Protein 3WUR (pdb70)

B-factor: mean 21.2, std 10.29, range [7.99, 70.6]

Secondary structure (DSSP, 8-state):
-----TTGGGS-HHHHHHHHHHHHHHHHHHHT-TT-TTS-HHHHHHHHHHHHHHHHHHHHHHHHHHTT-HHHHSSHHHHHHHHHTT--HHHHHHHHHHHHHHHHHHHHHHHHHTT--HHHHHHH-GGGHHHHHHHHHHHHHHHHHHHHHHHTTHHHHHSS--/--SS---TTGGGS-HHHHHHHHHHHHHHHHHHHT-TT-TTS-HHHHHHHHHHHHHHHHHHHHHHHHHHHT-HHHHSSHHHHHHHHHTT--HHHHHHHHHHHHHHHHHHHHHHHHHTT--HHHHHHH-GGGHHHHHHHHHHHHHHHHHHHHHHHTTHHHHSSSS--

Structure (mmCIF, N/CA/C/O backbone):
data_3WUR
#
_entry.id   3WUR
#
_cell.length_a   67.100
_cell.length_b   67.100
_cell.length_c   176.910
_cell.angle_alpha   90.00
_cell.angle_beta   90.00
_cell.angle_gamma   90.00
#
_symmetry.space_group_name_H-M   'P 41 21 2'
#
loop_
_entity.id
_entity.type
_entity.pdbx_description
1 polymer 'Uncharacterized protein'
2 non-polymer 1,4,7,10,13,16-HEXAOXACYCLOOCTADECANE
3 non-polymer 1,2-ETHANEDIOL
4 non-polymer 'SULFATE ION'
5 non-polymer 'L(+)-TARTARIC ACID'
6 water water
#
loop_
_atom_site.group_PDB
_atom_site.id
_atom_site.type_symbol
_atom_site.label_atom_id
_atom_site.label_alt_id
_atom_site.label_comp_id
_atom_site.label_asym_id
_atom_site.label_entity_id
_atom_site.label_seq_id
_atom_site.pdbx_PDB_ins_code
_atom_site.Cartn_x
_atom_site.Cartn_y
_atom_site.Cartn_z
_atom_site.occupancy
_atom_site.B_iso_or_equiv
_atom_site.auth_seq_id
_atom_site.auth_comp_id
_atom_site.auth_asym_id
_atom_site.auth_atom_id
_atom_site.pdbx_PDB_model_num
ATOM 1 N N . ALA A 1 9 ? 8.353 -17.358 -39.538 1.00 22.06 3 ALA A N 1
ATOM 2 C CA . ALA A 1 9 ? 7.833 -17.518 -38.131 1.00 21.98 3 ALA A CA 1
ATOM 3 C C . ALA A 1 9 ? 6.356 -17.182 -37.963 1.00 22.57 3 ALA A C 1
ATOM 4 O O . ALA A 1 9 ? 5.632 -17.987 -37.368 1.00 22.01 3 ALA A O 1
ATOM 6 N N . LEU A 1 10 ? 5.915 -16.085 -38.613 1.00 21.73 4 LEU A N 1
ATOM 7 C CA . LEU A 1 10 ? 4.605 -15.528 -38.423 1.00 23.63 4 LEU A CA 1
ATOM 8 C C . LEU A 1 10 ? 3.741 -15.694 -39.652 1.00 24.71 4 LEU A C 1
ATOM 9 O O . LEU A 1 10 ? 4.246 -15.588 -40.785 1.00 30.60 4 LEU A O 1
ATOM 14 N N . THR A 1 11 ? 2.518 -16.104 -39.408 1.00 26.56 5 THR A N 1
ATOM 15 C CA . THR A 1 11 ? 1.540 -16.314 -40.451 1.00 27.07 5 THR A CA 1
ATOM 16 C C . THR A 1 11 ? 0.582 -15.159 -40.386 1.00 22.86 5 THR A C 1
ATOM 17 O O . THR A 1 11 ? -0.088 -15.020 -39.372 1.00 26.65 5 THR A O 1
ATOM 21 N N . LEU A 1 12 ? 0.618 -14.240 -41.366 1.00 24.54 6 LEU A N 1
ATOM 22 C CA . LEU A 1 12 ? -0.261 -13.050 -41.359 1.00 25.27 6 LEU A CA 1
ATOM 23 C C . LEU A 1 12 ? -1.063 -13.026 -42.655 1.00 27.18 6 LEU A C 1
ATOM 24 O O . LEU A 1 12 ? -0.586 -13.420 -43.699 1.00 27.17 6 LEU A O 1
ATOM 29 N N . PRO A 1 13 ? -2.279 -12.531 -42.593 1.00 23.31 7 PRO A N 1
ATOM 30 C CA . PRO A 1 13 ? -3.023 -12.410 -43.853 1.00 25.38 7 PRO A CA 1
ATOM 31 C C . PRO A 1 13 ? -2.312 -11.432 -44.774 1.00 25.67 7 PRO A C 1
ATOM 32 O O . PRO A 1 13 ? -1.740 -10.424 -44.348 1.00 24.36 7 PRO A O 1
ATOM 36 N N . GLU A 1 14 ? -2.478 -11.700 -46.072 1.00 25.52 8 GLU A N 1
ATOM 37 C CA . GLU A 1 14 ? -1.963 -10.810 -47.097 1.00 25.14 8 GLU A CA 1
ATOM 38 C C . GLU A 1 14 ? -2.348 -9.367 -46.893 1.00 23.37 8 GLU A C 1
ATOM 39 O O . GLU A 1 14 ? -1.510 -8.494 -47.096 1.00 24.74 8 GLU A O 1
ATOM 45 N N . ASP A 1 15 ? -3.621 -9.083 -46.524 1.00 23.93 9 ASP A N 1
ATOM 46 C CA . ASP A 1 15 ? -4.131 -7.748 -46.368 1.00 24.28 9 ASP A CA 1
ATOM 47 C C . ASP A 1 15 ? -4.126 -7.240 -44.940 1.00 21.45 9 ASP A C 1
ATOM 48 O O . ASP A 1 15 ? -4.809 -6.238 -44.633 1.00 25.48 9 ASP A O 1
ATOM 53 N N . ILE A 1 16 ? -3.201 -7.802 -44.122 1.00 21.61 10 ILE A N 1
ATOM 54 C CA . ILE A 1 16 ? -3.094 -7.344 -42.747 1.00 25.36 10 ILE A CA 1
ATOM 55 C C . ILE A 1 16 ? -3.021 -5.833 -42.504 1.00 25.32 10 ILE A C 1
ATOM 56 O O . ILE A 1 16 ? -3.599 -5.244 -41.561 1.00 24.52 10 ILE A O 1
ATOM 61 N N . ARG A 1 17 ? -2.280 -5.146 -43.358 1.00 25.06 11 ARG A N 1
ATOM 62 C CA . ARG A 1 17 ? -2.097 -3.759 -43.091 1.00 21.63 11 ARG A CA 1
ATOM 63 C C . ARG A 1 17 ? -3.311 -2.884 -43.445 1.00 21.36 11 ARG A C 1
ATOM 64 O O . ARG A 1 17 ? -3.295 -1.723 -43.118 1.00 23.70 11 ARG A O 1
ATOM 72 N N . GLN A 1 18 ? -4.358 -3.470 -44.011 1.00 24.22 12 GLN A N 1
ATOM 73 C CA . GLN A 1 18 ? -5.642 -2.788 -44.181 1.00 25.96 12 GLN A CA 1
ATOM 74 C C . GLN A 1 18 ? -6.578 -3.005 -43.044 1.00 28.22 12 GLN A C 1
ATOM 75 O O . GLN A 1 18 ? -7.669 -2.440 -43.042 1.00 27.93 12 GLN A O 1
ATOM 81 N N . GLN A 1 19 ? -6.170 -3.739 -42.002 1.00 27.30 13 GLN A N 1
ATOM 82 C CA . GLN A 1 19 ? -7.083 -3.870 -40.851 1.00 25.73 13 GLN A CA 1
ATOM 83 C C . GLN A 1 19 ? -7.199 -2.618 -40.016 1.00 23.28 13 GLN A C 1
ATOM 84 O O . GLN A 1 19 ? -6.273 -1.799 -39.860 1.00 24.85 13 GLN A O 1
ATOM 90 N N . GLU A 1 20 ? -8.427 -2.481 -39.435 1.00 25.08 14 GLU A N 1
ATOM 91 C CA . GLU A 1 20 ? -8.785 -1.492 -38.424 1.00 28.51 14 GLU A CA 1
ATOM 92 C C . GLU A 1 20 ? -8.041 -1.773 -37.112 1.00 23.30 14 GLU A C 1
ATOM 93 O O . GLU A 1 20 ? -7.445 -2.823 -36.988 1.00 21.27 14 GLU A O 1
ATOM 99 N N . PRO A 1 21 ? -7.926 -0.786 -36.241 1.00 21.01 15 PRO A N 1
ATOM 100 C CA . PRO A 1 21 ? -6.900 -0.825 -35.252 1.00 19.37 15 PRO A CA 1
ATOM 101 C C . PRO A 1 21 ? -7.039 -2.040 -34.314 1.00 21.86 15 PRO A C 1
ATOM 102 O O . PRO A 1 21 ? -5.969 -2.684 -33.977 1.00 20.17 15 PRO A O 1
ATOM 106 N N . SER A 1 22 ? -8.244 -2.420 -33.846 1.00 18.60 16 SER A N 1
ATOM 107 C CA . SER A 1 22 ? -8.268 -3.556 -32.913 1.00 17.22 16 SER A CA 1
ATOM 108 C C . SER A 1 22 ? -7.952 -4.801 -33.645 1.00 16.77 16 SER A C 1
ATOM 109 O O . SER A 1 22 ? -7.155 -5.627 -33.202 1.00 16.53 16 SER A O 1
ATOM 112 N N . ALA A 1 23 ? -8.516 -5.101 -34.855 1.00 15.06 17 ALA A N 1
ATOM 113 C CA . ALA A 1 23 ? -8.261 -6.287 -35.594 1.00 14.91 17 ALA A CA 1
ATOM 114 C C . ALA A 1 23 ? -6.755 -6.377 -35.853 1.00 16.97 17 ALA A C 1
ATOM 115 O O . ALA A 1 23 ? -6.208 -7.499 -35.798 1.00 16.31 17 ALA A O 1
ATOM 117 N N . LEU A 1 24 ? -6.146 -5.287 -36.234 1.00 16.20 18 LEU A N 1
ATOM 118 C CA . LEU A 1 24 ? -4.644 -5.344 -36.510 1.00 16.85 18 LEU A CA 1
ATOM 119 C C . LEU A 1 24 ? -3.940 -5.844 -35.304 1.00 15.33 18 LEU A C 1
ATOM 120 O O . LEU A 1 24 ? -3.017 -6.714 -35.430 1.00 15.08 18 LEU A O 1
ATOM 125 N N . LEU A 1 25 ? -4.148 -5.248 -34.173 1.00 14.60 19 LEU A N 1
ATOM 126 C CA . LEU A 1 25 ? -3.433 -5.609 -32.949 1.00 15.43 19 LEU A CA 1
ATOM 127 C C . LEU A 1 25 ? -3.698 -7.095 -32.676 1.00 13.98 19 LEU A C 1
ATOM 128 O O . LEU A 1 25 ? -2.751 -7.865 -32.392 1.00 13.27 19 LEU A O 1
ATOM 133 N N . TYR A 1 26 ? -4.911 -7.558 -32.662 1.00 12.70 20 TYR A N 1
ATOM 134 C CA . TYR A 1 26 ? -5.241 -8.933 -32.384 1.00 12.27 20 TYR A CA 1
ATOM 135 C C . TYR A 1 26 ? -4.647 -9.872 -33.363 1.00 13.17 20 TYR A C 1
ATOM 136 O O . TYR A 1 26 ? -4.246 -11.004 -33.004 1.00 12.68 20 TYR A O 1
ATOM 145 N N . THR A 1 27 ? -4.602 -9.515 -34.658 1.00 14.00 21 THR A N 1
ATOM 146 C CA . THR A 1 27 ? -4.052 -10.444 -35.623 1.00 13.94 21 THR A CA 1
ATOM 147 C C . THR A 1 27 ? -2.532 -10.535 -35.413 1.00 12.61 21 THR A C 1
ATOM 148 O O . THR A 1 27 ? -2.004 -11.680 -35.530 1.00 12.85 21 THR A O 1
ATOM 152 N N . LEU A 1 28 ? -1.839 -9.452 -35.187 1.00 12.03 22 LEU A N 1
ATOM 153 C CA . LEU A 1 28 ? -0.403 -9.508 -34.917 1.00 11.84 22 LEU A CA 1
ATOM 154 C C . LEU A 1 28 ? -0.131 -10.361 -33.713 1.00 12.58 22 LEU A C 1
ATOM 155 O O . LEU A 1 28 ? 0.719 -11.301 -33.750 1.00 12.69 22 LEU A O 1
ATOM 160 N N . VAL A 1 29 ? -0.772 -10.119 -32.601 1.00 12.44 23 VAL A N 1
ATOM 161 C CA . VAL A 1 29 ? -0.521 -10.862 -31.374 1.00 12.29 23 VAL A CA 1
ATOM 162 C C . VAL A 1 29 ? -0.880 -12.300 -31.556 1.00 12.95 23 VAL A C 1
ATOM 163 O O . VAL A 1 29 ? -0.135 -13.198 -31.058 1.00 12.18 23 VAL A O 1
ATOM 167 N N . SER A 1 30 ? -1.969 -12.664 -32.175 1.00 13.34 24 SER A N 1
ATOM 168 C CA . SER A 1 30 ? -2.280 -14.048 -32.480 1.00 14.49 24 SER A CA 1
ATOM 169 C C . SER A 1 30 ? -1.158 -14.703 -33.278 1.00 12.94 24 SER A C 1
ATOM 170 O O . SER A 1 30 ? -0.872 -15.885 -33.014 1.00 13.71 24 SER A O 1
ATOM 173 N N . ALA A 1 31 ? -0.576 -14.064 -34.235 1.00 11.90 25 ALA A N 1
ATOM 174 C CA . ALA A 1 31 ? 0.523 -14.636 -35.008 1.00 12.73 25 ALA A CA 1
ATOM 175 C C . ALA A 1 31 ? 1.742 -14.869 -34.089 1.00 12.75 25 ALA A C 1
ATOM 176 O O . ALA A 1 31 ? 2.375 -15.926 -34.177 1.00 13.05 25 ALA A O 1
ATOM 178 N N . TYR A 1 32 ? 2.030 -13.929 -33.187 1.00 11.43 26 TYR A N 1
ATOM 179 C CA . TYR A 1 32 ? 3.114 -14.148 -32.231 1.00 11.70 26 TYR A CA 1
ATOM 180 C C . TYR A 1 32 ? 2.864 -15.417 -31.461 1.00 11.85 26 TYR A C 1
ATOM 181 O O . TYR A 1 32 ? 3.759 -16.232 -31.273 1.00 12.68 26 TYR A O 1
ATOM 190 N N . LEU A 1 33 ? 1.668 -15.542 -30.927 1.00 11.96 27 LEU A N 1
ATOM 191 C CA . LEU A 1 33 ? 1.291 -16.674 -30.085 1.00 12.28 27 LEU A CA 1
ATOM 192 C C . LEU A 1 33 ? 1.187 -17.959 -30.785 1.00 11.32 27 LEU A C 1
ATOM 193 O O . LEU A 1 33 ? 1.485 -19.028 -30.250 1.00 12.04 27 LEU A O 1
ATOM 198 N N . GLU A 1 34 ? 0.771 -17.926 -32.030 1.00 11.11 28 GLU A N 1
ATOM 199 C CA . GLU A 1 34 ? 0.805 -19.158 -32.825 1.00 11.98 28 GLU A CA 1
ATOM 200 C C . GLU A 1 34 ? 2.232 -19.666 -33.013 1.00 10.91 28 GLU A C 1
ATOM 201 O O . GLU A 1 34 ? 2.503 -20.879 -32.812 1.00 12.48 28 GLU A O 1
ATOM 207 N N . HIS A 1 35 ? 3.128 -18.748 -33.312 1.00 11.03 29 HIS A N 1
ATOM 208 C CA . HIS A 1 35 ? 4.535 -19.071 -33.459 1.00 11.87 29 HIS A CA 1
ATOM 209 C C . HIS A 1 35 ? 5.082 -19.658 -32.167 1.00 11.97 29 HIS A C 1
ATOM 210 O O . HIS A 1 35 ? 5.768 -20.710 -32.163 1.00 12.12 29 HIS A O 1
ATOM 217 N N . THR A 1 36 ? 4.909 -18.968 -31.048 1.00 11.01 30 THR A N 1
ATOM 218 C CA . THR A 1 36 ? 5.441 -19.453 -29.783 1.00 10.35 30 THR A CA 1
ATOM 219 C C . THR A 1 36 ? 4.810 -20.708 -29.326 1.00 10.65 30 THR A C 1
ATOM 220 O O . THR A 1 36 ? 5.516 -21.537 -28.676 1.00 11.57 30 THR A O 1
ATOM 224 N N . ALA A 1 37 ? 3.563 -20.955 -29.601 1.00 11.80 31 ALA A N 1
ATOM 225 C CA . ALA A 1 37 ? 2.984 -22.263 -29.334 1.00 11.53 31 ALA A CA 1
ATOM 226 C C . ALA A 1 37 ? 3.635 -23.361 -30.098 1.00 11.09 31 ALA A C 1
ATOM 227 O O . ALA A 1 37 ? 3.954 -24.434 -29.568 1.00 14.13 31 ALA A O 1
ATOM 229 N N . GLN A 1 38 ? 3.898 -23.111 -31.356 1.00 12.05 32 GLN A N 1
ATOM 230 C CA . GLN A 1 38 ? 4.566 -24.082 -32.257 1.00 13.81 32 GLN A CA 1
ATOM 231 C C . GLN A 1 38 ? 5.946 -24.348 -31.804 1.00 13.55 32 GLN A C 1
ATOM 232 O O . GLN A 1 38 ? 6.486 -25.492 -32.033 1.00 15.64 32 GLN A O 1
ATOM 238 N N . THR A 1 39 ? 6.694 -23.442 -31.233 1.00 11.99 33 THR A N 1
ATOM 239 C CA . THR A 1 39 ? 8.079 -23.680 -30.827 1.00 11.86 33 THR A CA 1
ATOM 240 C C . THR A 1 39 ? 8.250 -24.019 -29.406 1.00 13.31 33 THR A C 1
ATOM 241 O O . THR A 1 39 ? 9.354 -24.323 -28.942 1.00 14.64 33 THR A O 1
ATOM 245 N N . GLY A 1 40 ? 7.170 -23.963 -28.603 1.00 13.20 34 GLY A N 1
ATOM 246 C CA . GLY A 1 40 ? 7.331 -24.172 -27.209 1.00 14.22 34 GLY A CA 1
ATOM 247 C C . GLY A 1 40 ? 7.946 -23.076 -26.414 1.00 15.05 34 GLY A C 1
ATOM 248 O O . GLY A 1 40 ? 8.411 -23.248 -25.263 1.00 16.59 34 GLY A O 1
ATOM 249 N N . ASP A 1 41 ? 7.985 -21.858 -26.993 1.00 13.18 35 ASP A N 1
ATOM 250 C CA . ASP A 1 41 ? 8.557 -20.721 -26.410 1.00 12.26 35 ASP A CA 1
ATOM 251 C C . ASP A 1 41 ? 7.574 -20.005 -25.468 1.00 14.42 35 ASP A C 1
ATOM 252 O O . ASP A 1 41 ? 7.168 -18.880 -25.715 1.00 13.45 35 ASP A O 1
ATOM 257 N N . GLU A 1 42 ? 7.287 -20.641 -24.356 1.00 14.31 36 GLU A N 1
ATOM 258 C CA . GLU A 1 42 ? 6.259 -20.127 -23.456 1.00 14.86 36 GLU A CA 1
ATOM 259 C C . GLU A 1 42 ? 6.664 -18.841 -22.793 1.00 13.07 36 GLU A C 1
ATOM 260 O O . GLU A 1 42 ? 5.802 -18.009 -22.488 1.00 14.47 36 GLU A O 1
ATOM 266 N N . SER A 1 43 ? 7.973 -18.567 -22.622 1.00 14.43 37 SER A N 1
ATOM 267 C CA . SER A 1 43 ? 8.454 -17.343 -22.087 1.00 15.19 37 SER A CA 1
ATOM 268 C C . SER A 1 43 ? 8.422 -16.209 -23.072 1.00 15.14 37 SER A C 1
ATOM 269 O O . SER A 1 43 ? 8.749 -15.049 -22.762 1.00 17.62 37 SER A O 1
ATOM 272 N N . LEU A 1 44 ? 8.034 -16.477 -24.362 1.00 14.57 38 LEU A N 1
ATOM 273 C CA . LEU A 1 44 ? 7.968 -15.412 -25.396 1.00 13.26 38 LEU A CA 1
ATOM 274 C C . LEU A 1 44 ? 9.340 -14.717 -25.558 1.00 13.78 38 LEU A C 1
ATOM 275 O O . LEU A 1 44 ? 9.424 -13.551 -25.846 1.00 14.49 38 LEU A O 1
ATOM 280 N N . SER A 1 45 ? 10.383 -15.548 -25.470 1.00 14.33 39 SER A N 1
ATOM 281 C CA . SER A 1 45 ? 11.733 -15.047 -25.612 1.00 15.79 39 SER A CA 1
ATOM 282 C C . SER A 1 45 ? 12.035 -14.448 -26.999 1.00 15.82 39 SER A C 1
ATOM 283 O O . SER A 1 45 ? 12.903 -13.581 -27.122 1.00 16.39 39 SER A O 1
ATOM 286 N N . CYS A 1 46 ? 11.310 -14.930 -28.027 1.00 13.89 40 CYS A N 1
ATOM 287 C CA . CYS A 1 46 ? 11.567 -14.444 -29.394 1.00 13.07 40 CYS A CA 1
ATOM 288 C C . CYS A 1 46 ? 10.989 -13.102 -29.634 1.00 12.48 40 CYS A C 1
ATOM 289 O O . CYS A 1 46 ? 11.290 -12.463 -30.659 1.00 15.11 40 CYS A O 1
ATOM 292 N N . LEU A 1 47 ? 10.131 -12.592 -28.737 1.00 13.38 41 LEU A N 1
ATOM 293 C CA . LEU A 1 47 ? 9.520 -11.315 -28.956 1.00 13.39 41 LEU A CA 1
ATOM 294 C C . LEU A 1 47 ? 10.381 -10.148 -28.491 1.00 13.33 41 LEU A C 1
ATOM 295 O O . LEU A 1 47 ? 10.940 -10.264 -27.407 1.00 15.52 41 LEU A O 1
ATOM 300 N N . SER A 1 48 ? 10.412 -9.100 -29.233 1.00 12.90 42 SER A N 1
ATOM 301 C CA . SER A 1 48 ? 11.066 -7.891 -28.798 1.00 13.62 42 SER A CA 1
ATOM 302 C C . SER A 1 48 ? 10.285 -7.209 -27.659 1.00 13.21 42 SER A C 1
ATOM 303 O O . SER A 1 48 ? 9.094 -7.515 -27.399 1.00 12.89 42 SER A O 1
ATOM 306 N N . ASP A 1 49 ? 10.871 -6.237 -26.979 1.00 14.07 43 ASP A N 1
ATOM 307 C CA . ASP A 1 49 ? 10.170 -5.466 -25.995 1.00 13.93 43 ASP A CA 1
ATOM 308 C C . ASP A 1 49 ? 8.932 -4.832 -26.621 1.00 13.23 43 ASP A C 1
ATOM 309 O O . ASP A 1 49 ? 7.853 -4.831 -26.024 1.00 13.78 43 ASP A O 1
ATOM 314 N N . ASP A 1 50 ? 8.974 -4.349 -27.828 1.00 13.37 44 ASP A N 1
ATOM 315 C CA . ASP A 1 50 ? 7.888 -3.670 -28.484 1.00 13.42 44 ASP A CA 1
ATOM 316 C C . ASP A 1 50 ? 6.759 -4.664 -28.772 1.00 11.70 44 ASP A C 1
ATOM 317 O O . ASP A 1 50 ? 5.558 -4.341 -28.632 1.00 11.88 44 ASP A O 1
ATOM 322 N N . GLN A 1 51 ? 7.097 -5.917 -29.152 1.00 12.05 45 GLN A N 1
ATOM 323 C CA . GLN A 1 51 ? 6.099 -6.959 -29.368 1.00 11.77 45 GLN A CA 1
ATOM 324 C C . GLN A 1 51 ? 5.515 -7.381 -28.030 1.00 11.69 45 GLN A C 1
ATOM 325 O O . GLN A 1 51 ? 4.315 -7.726 -27.975 1.00 11.74 45 GLN A O 1
ATOM 331 N N . HIS A 1 52 ? 6.257 -7.360 -26.971 1.00 11.45 46 HIS A N 1
ATOM 332 C CA . HIS A 1 52 ? 5.713 -7.625 -25.631 1.00 11.72 46 HIS A CA 1
ATOM 333 C C . HIS A 1 52 ? 4.733 -6.508 -25.216 1.00 13.26 46 HIS A C 1
ATOM 334 O O . HIS A 1 52 ? 3.710 -6.779 -24.567 1.00 12.56 46 HIS A O 1
ATOM 341 N N . THR A 1 53 ? 4.969 -5.267 -25.566 1.00 11.69 47 THR A N 1
ATOM 342 C CA . THR A 1 53 ? 4.040 -4.178 -25.301 1.00 11.13 47 THR A CA 1
ATOM 343 C C . THR A 1 53 ? 2.746 -4.458 -26.040 1.00 11.93 47 THR A C 1
ATOM 344 O O . THR A 1 53 ? 1.659 -4.386 -25.436 1.00 11.52 47 THR A O 1
ATOM 348 N N . LEU A 1 54 ? 2.763 -4.836 -27.306 1.00 11.56 48 LEU A N 1
ATOM 349 C CA . LEU A 1 54 ? 1.561 -5.138 -28.047 1.00 11.99 48 LEU A CA 1
ATOM 350 C C . LEU A 1 54 ? 0.828 -6.282 -27.372 1.00 11.09 48 LEU A C 1
ATOM 351 O O . LEU A 1 54 ? -0.405 -6.256 -27.245 1.00 11.68 48 LEU A O 1
ATOM 356 N N . THR A 1 55 ? 1.523 -7.342 -27.009 1.00 11.47 49 THR A N 1
ATOM 357 C CA . THR A 1 55 ? 0.877 -8.540 -26.510 1.00 11.16 49 THR A CA 1
ATOM 358 C C . THR A 1 55 ? 0.169 -8.195 -25.184 1.00 11.27 49 THR A C 1
ATOM 359 O O . THR A 1 55 ? -0.991 -8.589 -24.977 1.00 10.81 49 THR A O 1
ATOM 363 N N . ALA A 1 56 ? 0.795 -7.416 -24.317 1.00 11.08 50 ALA A N 1
ATOM 364 C CA . ALA A 1 56 ? 0.215 -7.073 -23.034 1.00 10.96 50 ALA A CA 1
ATOM 365 C C . ALA A 1 56 ? -0.978 -6.164 -23.293 1.00 10.94 50 ALA A C 1
ATOM 366 O O . ALA A 1 56 ? -2.027 -6.286 -22.603 1.00 11.45 50 ALA A O 1
ATOM 368 N N . PHE A 1 57 ? -0.907 -5.187 -24.202 1.00 10.77 51 PHE A N 1
ATOM 369 C CA . PHE A 1 57 ? -2.048 -4.352 -24.445 1.00 11.48 51 PHE A CA 1
ATOM 370 C C . PHE A 1 57 ? -3.171 -5.196 -24.943 1.00 11.40 51 PHE A C 1
ATOM 371 O O . PHE A 1 57 ? -4.367 -4.964 -24.547 1.00 11.31 51 PHE A O 1
ATOM 379 N N . CYS A 1 58 ? -2.963 -6.160 -25.827 1.00 10.64 52 CYS A N 1
ATOM 380 C CA . CYS A 1 58 ? -3.982 -6.997 -26.301 1.00 11.99 52 CYS A CA 1
ATOM 381 C C . CYS A 1 58 ? -4.718 -7.745 -25.206 1.00 10.89 52 CYS A C 1
ATOM 382 O O . CYS A 1 58 ? -5.951 -7.911 -25.235 1.00 11.94 52 CYS A O 1
ATOM 385 N N . TYR A 1 59 ? -3.946 -8.348 -24.289 1.00 10.55 53 TYR A N 1
ATOM 386 C CA . TYR A 1 59 ? -4.524 -9.073 -23.186 1.00 10.93 53 TYR A CA 1
ATOM 387 C C . TYR A 1 59 ? -5.300 -8.135 -22.226 1.00 10.98 53 TYR A C 1
ATOM 388 O O . TYR A 1 59 ? -6.400 -8.493 -21.794 1.00 11.29 53 TYR A O 1
ATOM 397 N N . LEU A 1 60 ? -4.801 -6.964 -21.959 1.00 10.48 54 LEU A N 1
ATOM 398 C CA . LEU A 1 60 ? -5.551 -5.927 -21.246 1.00 9.96 54 LEU A CA 1
ATOM 399 C C . LEU A 1 60 ? -6.852 -5.729 -21.900 1.00 10.08 54 LEU A C 1
ATOM 400 O O . LEU A 1 60 ? -7.952 -5.763 -21.267 1.00 11.59 54 LEU A O 1
ATOM 405 N N . ASP A 1 61 ? -6.850 -5.463 -23.226 1.00 10.79 55 ASP A N 1
ATOM 406 C CA . ASP A 1 61 ? -8.050 -5.087 -23.919 1.00 10.78 55 ASP A CA 1
ATOM 407 C C . ASP A 1 61 ? -8.989 -6.230 -23.946 1.00 10.67 55 ASP A C 1
ATOM 408 O O . ASP A 1 61 ? -10.254 -6.057 -23.692 1.00 12.29 55 ASP A O 1
ATOM 413 N N . SER A 1 62 ? -8.600 -7.443 -24.193 1.00 11.24 56 SER A N 1
ATOM 414 C CA . SER A 1 62 ? -9.505 -8.579 -24.274 1.00 11.68 56 SER A CA 1
ATOM 415 C C . SER A 1 62 ? -10.165 -8.859 -22.998 1.00 12.42 56 SER A C 1
ATOM 416 O O . SER A 1 62 ? -11.390 -9.086 -22.988 1.00 12.59 56 SER A O 1
ATOM 419 N N . GLN A 1 63 ? -9.441 -8.823 -21.924 1.00 11.53 57 GLN A N 1
ATOM 420 C CA . GLN A 1 63 ? -10.046 -9.127 -20.626 1.00 10.54 57 GLN A CA 1
ATOM 421 C C . GLN A 1 63 ? -10.977 -8.074 -20.186 1.00 10.44 57 GLN A C 1
ATOM 422 O O . GLN A 1 63 ? -12.105 -8.399 -19.723 1.00 10.42 57 GLN A O 1
ATOM 428 N N . VAL A 1 64 ? -10.657 -6.826 -20.319 1.00 10.39 58 VAL A N 1
ATOM 429 C CA . VAL A 1 64 ? -11.541 -5.730 -19.938 1.00 10.58 58 VAL A CA 1
ATOM 430 C C . VAL A 1 64 ? -12.759 -5.645 -20.819 1.00 11.63 58 VAL A C 1
ATOM 431 O O . VAL A 1 64 ? -13.878 -5.420 -20.312 1.00 11.63 58 VAL A O 1
ATOM 435 N N . GLU A 1 65 ? -12.615 -5.822 -22.110 1.00 11.73 59 GLU A N 1
ATOM 436 C CA . GLU A 1 65 ? -13.788 -5.820 -22.939 1.00 12.18 59 GLU A CA 1
ATOM 437 C C . GLU A 1 65 ? -14.706 -6.935 -22.627 1.00 12.48 59 GLU A C 1
ATOM 438 O O . GLU A 1 65 ? -15.947 -6.779 -22.633 1.00 14.05 59 GLU A O 1
ATOM 444 N N . GLU A 1 66 ? -14.224 -8.115 -22.338 1.00 11.32 60 GLU A N 1
ATOM 445 C CA . GLU A 1 66 ? -15.048 -9.334 -22.051 1.00 11.74 60 GLU A CA 1
ATOM 446 C C . GLU A 1 66 ? -15.736 -9.216 -20.710 1.00 12.76 60 GLU A C 1
ATOM 447 O O . GLU A 1 66 ? -16.943 -9.523 -20.589 1.00 14.44 60 GLU A O 1
ATOM 453 N N . GLY A 1 67 ? -15.041 -8.753 -19.687 1.00 10.97 61 GLY A N 1
ATOM 454 C CA . GLY A 1 67 ? -15.535 -8.902 -18.329 1.00 11.09 61 GLY A CA 1
ATOM 455 C C . GLY A 1 67 ? -14.991 -7.850 -17.414 1.00 10.78 61 GLY A C 1
ATOM 456 O O . GLY A 1 67 ? -15.100 -8.079 -16.127 1.00 11.86 61 GLY A O 1
ATOM 457 N N . GLY A 1 68 ? -14.483 -6.754 -17.830 1.00 9.88 62 GLY A N 1
ATOM 458 C CA . GLY A 1 68 ? -13.983 -5.704 -16.956 1.00 9.88 62 GLY A CA 1
ATOM 459 C C . GLY A 1 68 ? -12.644 -6.017 -16.306 1.00 10.08 62 GLY A C 1
ATOM 460 O O . GLY A 1 68 ? -12.101 -7.117 -16.455 1.00 10.01 62 GLY A O 1
ATOM 461 N N . PHE A 1 69 ? -12.127 -5.039 -15.630 1.00 8.94 63 PHE A N 1
ATOM 462 C CA . PHE A 1 69 ? -11.005 -5.241 -14.779 1.00 9.32 63 PHE A CA 1
ATOM 463 C C . PHE A 1 69 ? -11.180 -6.421 -13.810 1.00 9.40 63 PHE A C 1
ATOM 464 O O . PHE A 1 69 ? -10.241 -7.114 -13.461 1.00 9.57 63 PHE A O 1
ATOM 472 N N . VAL A 1 70 ? -12.413 -6.635 -13.343 1.00 9.13 64 VAL A N 1
ATOM 473 C CA . VAL A 1 70 ? -12.655 -7.745 -12.449 1.00 9.10 64 VAL A CA 1
ATOM 474 C C . VAL A 1 70 ? -12.308 -9.074 -13.104 1.00 8.49 64 VAL A C 1
ATOM 475 O O . VAL A 1 70 ? -11.742 -9.941 -12.477 1.00 10.08 64 VAL A O 1
ATOM 479 N N . GLN A 1 71 ? -12.662 -9.270 -14.397 1.00 10.13 65 GLN A N 1
ATOM 480 C CA . GLN A 1 71 ? -12.257 -10.501 -15.061 1.00 9.41 65 GLN A CA 1
ATOM 481 C C . GLN A 1 71 ? -10.743 -10.586 -15.171 1.00 8.44 65 GLN A C 1
ATOM 482 O O . GLN A 1 71 ? -10.176 -11.634 -14.908 1.00 9.39 65 GLN A O 1
ATOM 488 N N . LEU A 1 72 ? -10.117 -9.496 -15.548 1.00 8.84 66 LEU A N 1
ATOM 489 C CA . LEU A 1 72 ? -8.649 -9.472 -15.672 1.00 9.09 66 LEU A CA 1
ATOM 490 C C . LEU A 1 72 ? -8.000 -10.011 -14.384 1.00 9.38 66 LEU A C 1
ATOM 491 O O . LEU A 1 72 ? -7.095 -10.810 -14.372 1.00 9.68 66 LEU A O 1
ATOM 496 N N . ILE A 1 73 ? -8.515 -9.466 -13.267 1.00 9.35 67 ILE A N 1
ATOM 497 C CA . ILE A 1 73 ? -7.999 -9.820 -11.915 1.00 8.78 67 ILE A CA 1
ATOM 498 C C . ILE A 1 73 ? -8.338 -11.213 -11.571 1.00 9.18 67 ILE A C 1
ATOM 499 O O . ILE A 1 73 ? -7.476 -12.031 -11.206 1.00 9.45 67 ILE A O 1
ATOM 504 N N . ALA A 1 74 ? -9.581 -11.632 -11.700 1.00 9.27 68 ALA A N 1
ATOM 505 C CA . ALA A 1 74 ? -9.990 -12.960 -11.337 1.00 9.41 68 ALA A CA 1
ATOM 506 C C . ALA A 1 74 ? -9.254 -14.052 -12.047 1.00 10.10 68 ALA A C 1
ATOM 507 O O . ALA A 1 74 ? -8.879 -15.082 -11.485 1.00 11.33 68 ALA A O 1
ATOM 509 N N . SER A 1 75 ? -9.015 -13.826 -13.353 1.00 11.65 69 SER A N 1
ATOM 510 C CA . SER A 1 75 ? -8.356 -14.846 -14.176 1.00 10.94 69 SER A CA 1
ATOM 511 C C . SER A 1 75 ? -6.871 -14.881 -13.894 1.00 12.09 69 SER A C 1
ATOM 512 O O . SER A 1 75 ? -6.189 -15.842 -14.384 1.00 13.77 69 SER A O 1
ATOM 515 N N . GLY A 1 76 ? -6.277 -13.956 -13.177 1.00 10.01 70 GLY A N 1
ATOM 516 C CA . GLY A 1 76 ? -4.903 -14.038 -12.818 1.00 11.05 70 GLY A CA 1
ATOM 517 C C . GLY A 1 76 ? -3.920 -13.207 -13.543 1.00 11.28 70 GLY A C 1
ATOM 518 O O . GLY A 1 76 ? -2.710 -13.481 -13.493 1.00 11.81 70 GLY A O 1
ATOM 519 N N . TYR A 1 77 ? -4.353 -12.188 -14.235 1.00 9.93 71 TYR A N 1
ATOM 520 C CA . TYR A 1 77 ? -3.464 -11.331 -15.010 1.00 10.51 71 TYR A CA 1
ATOM 521 C C . TYR A 1 77 ? -2.884 -10.178 -14.280 1.00 10.03 71 TYR A C 1
ATOM 522 O O . TYR A 1 77 ? -2.163 -9.377 -14.812 1.00 11.16 71 TYR A O 1
ATOM 531 N N . GLY A 1 78 ? -3.199 -9.963 -13.000 1.00 10.34 72 GLY A N 1
ATOM 532 C CA . GLY A 1 78 ? -2.856 -8.760 -12.320 1.00 11.09 72 GLY A CA 1
ATOM 533 C C . GLY A 1 78 ? -1.338 -8.442 -12.286 1.00 10.59 72 GLY A C 1
ATOM 534 O O . GLY A 1 78 ? -0.985 -7.288 -12.435 1.00 11.77 72 GLY A O 1
ATOM 535 N N . GLU A 1 79 ? -0.508 -9.480 -12.026 1.00 10.70 73 GLU A N 1
ATOM 536 C CA . GLU A 1 79 ? 0.934 -9.200 -11.985 1.00 10.89 73 GLU A CA 1
ATOM 537 C C . GLU A 1 79 ? 1.574 -9.232 -13.324 1.00 11.84 73 GLU A C 1
ATOM 538 O O . GLU A 1 79 ? 2.842 -9.053 -13.381 1.00 12.35 73 GLU A O 1
ATOM 544 N N . TYR A 1 80 ? 0.821 -9.371 -14.384 1.00 11.53 74 TYR A N 1
ATOM 545 C CA . TYR A 1 80 ? 1.335 -9.223 -15.754 1.00 12.09 74 TYR A CA 1
ATOM 546 C C . TYR A 1 80 ? 0.976 -7.853 -16.258 1.00 11.77 74 TYR A C 1
ATOM 547 O O . TYR A 1 80 ? 1.807 -7.113 -16.794 1.00 12.87 74 TYR A O 1
ATOM 556 N N . ILE A 1 81 ? -0.273 -7.424 -16.092 1.00 11.33 75 ILE A N 1
ATOM 557 C CA . ILE A 1 81 ? -0.779 -6.147 -16.599 1.00 11.86 75 ILE A CA 1
ATOM 558 C C . ILE A 1 81 ? -0.476 -4.924 -15.731 1.00 11.57 75 ILE A C 1
ATOM 559 O O . ILE A 1 81 ? -0.121 -3.857 -16.226 1.00 12.22 75 ILE A O 1
ATOM 564 N N . PHE A 1 82 ? -0.609 -5.107 -14.414 1.00 11.28 76 PHE A N 1
ATOM 565 C CA . PHE A 1 82 ? -0.354 -3.980 -13.479 1.00 11.31 76 PHE A CA 1
ATOM 566 C C . PHE A 1 82 ? 1.112 -3.914 -13.067 1.00 12.43 76 PHE A C 1
ATOM 567 O O . PHE A 1 82 ? 1.476 -4.088 -11.910 1.00 12.67 76 PHE A O 1
ATOM 575 N N . ARG A 1 83 ? 1.916 -3.663 -14.078 1.00 12.44 77 ARG A N 1
ATOM 576 C CA . ARG A 1 83 ? 3.373 -3.542 -13.953 1.00 11.96 77 ARG A CA 1
ATOM 577 C C . ARG A 1 83 ? 3.823 -2.382 -14.754 1.00 13.13 77 ARG A C 1
ATOM 578 O O . ARG A 1 83 ? 3.227 -2.054 -15.786 1.00 13.50 77 ARG A O 1
ATOM 586 N N . ASN A 1 84 ? 4.931 -1.706 -14.361 1.00 14.42 78 ASN A N 1
ATOM 587 C CA . ASN A 1 84 ? 5.312 -0.485 -15.036 1.00 15.15 78 ASN A CA 1
ATOM 588 C C . ASN A 1 84 ? 5.680 -0.679 -16.523 1.00 13.44 78 ASN A C 1
ATOM 589 O O . ASN A 1 84 ? 5.413 0.259 -17.256 1.00 15.51 78 ASN A O 1
ATOM 594 N N . PRO A 1 85 ? 6.286 -1.793 -16.913 1.00 13.67 79 PRO A N 1
ATOM 595 C CA . PRO A 1 85 ? 6.708 -1.789 -18.333 1.00 14.63 79 PRO A CA 1
ATOM 596 C C . PRO A 1 85 ? 5.582 -1.516 -19.357 1.00 15.62 79 PRO A C 1
ATOM 597 O O . PRO A 1 85 ? 5.854 -0.870 -20.361 1.00 17.27 79 PRO A O 1
ATOM 601 N N . LEU A 1 86 ? 4.384 -2.038 -19.133 1.00 16.09 80 LEU A N 1
ATOM 602 C CA . LEU A 1 86 ? 3.330 -1.746 -20.105 1.00 15.80 80 LEU A CA 1
ATOM 603 C C . LEU A 1 86 ? 3.048 -0.244 -20.168 1.00 15.29 80 LEU A C 1
ATOM 604 O O . LEU A 1 86 ? 3.022 0.370 -21.251 1.00 14.79 80 LEU A O 1
ATOM 609 N N . ALA A 1 87 ? 2.730 0.324 -19.001 1.00 15.70 81 ALA A N 1
ATOM 610 C CA . ALA A 1 87 ? 2.378 1.715 -19.033 1.00 15.92 81 ALA A CA 1
ATOM 611 C C . ALA A 1 87 ? 3.510 2.635 -19.481 1.00 15.54 81 ALA A C 1
ATOM 612 O O . ALA A 1 87 ? 3.261 3.561 -20.317 1.00 16.75 81 ALA A O 1
ATOM 614 N N . ASP A 1 88 ? 4.714 2.335 -19.075 1.00 16.72 82 ASP A N 1
ATOM 615 C CA . ASP A 1 88 ? 5.868 3.119 -19.450 1.00 16.61 82 ASP A CA 1
ATOM 616 C C . ASP A 1 88 ? 6.158 3.050 -20.935 1.00 17.86 82 ASP A C 1
ATOM 617 O O . ASP A 1 88 ? 6.492 4.047 -21.593 1.00 17.55 82 ASP A O 1
ATOM 622 N N . SER A 1 89 ? 6.033 1.838 -21.495 1.00 16.24 83 SER A N 1
ATOM 623 C CA . SER A 1 89 ? 6.278 1.658 -22.939 1.00 17.43 83 SER A CA 1
ATOM 624 C C . SER A 1 89 ? 5.282 2.430 -23.744 1.00 17.39 83 SER A C 1
ATOM 625 O O . SER A 1 89 ? 5.615 3.077 -24.739 1.00 20.01 83 SER A O 1
ATOM 628 N N . LEU A 1 90 ? 3.991 2.415 -23.403 1.00 15.14 84 LEU A N 1
ATOM 629 C CA . LEU A 1 90 ? 2.979 3.136 -24.075 1.00 14.49 84 LEU A CA 1
ATOM 630 C C . LEU A 1 90 ? 3.296 4.615 -24.015 1.00 17.69 84 LEU A C 1
ATOM 631 O O . LEU A 1 90 ? 3.123 5.338 -25.029 1.00 17.50 84 LEU A O 1
ATOM 636 N N . ARG A 1 91 ? 3.705 5.098 -22.863 1.00 16.92 85 ARG A N 1
ATOM 637 C CA . ARG A 1 91 ? 3.896 6.545 -22.721 1.00 17.90 85 ARG A CA 1
ATOM 638 C C . ARG A 1 91 ? 5.078 6.974 -23.603 1.00 19.87 85 ARG A C 1
ATOM 639 O O . ARG A 1 91 ? 5.042 8.107 -24.148 1.00 20.24 85 ARG A O 1
ATOM 647 N N . ARG A 1 92 ? 6.049 6.113 -23.802 1.00 20.11 86 ARG A N 1
ATOM 648 C CA . ARG A 1 92 ? 7.183 6.449 -24.783 1.00 19.59 86 ARG A CA 1
ATOM 649 C C . ARG A 1 92 ? 6.631 6.679 -26.151 1.00 23.87 86 ARG A C 1
ATOM 650 O O . ARG A 1 92 ? 7.267 7.457 -26.929 1.00 23.88 86 ARG A O 1
ATOM 658 N N . TRP A 1 93 ? 5.585 5.959 -26.523 1.00 17.90 87 TRP A N 1
ATOM 659 C CA . TRP A 1 93 ? 4.917 6.087 -27.811 1.00 18.71 87 TRP A CA 1
ATOM 660 C C . TRP A 1 93 ? 3.882 7.228 -27.884 1.00 19.60 87 TRP A C 1
ATOM 661 O O . TRP A 1 93 ? 3.146 7.362 -28.827 1.00 20.38 87 TRP A O 1
ATOM 672 N N . LYS A 1 94 ? 3.819 8.021 -26.800 1.00 18.30 88 LYS A N 1
ATOM 673 C CA . LYS A 1 94 ? 2.918 9.133 -26.631 1.00 20.00 88 LYS A CA 1
ATOM 674 C C . LYS A 1 94 ? 1.442 8.747 -26.508 1.00 18.59 88 LYS A C 1
ATOM 675 O O . LYS A 1 94 ? 0.512 9.415 -26.856 1.00 22.56 88 LYS A O 1
ATOM 681 N N . ILE A 1 95 ? 1.290 7.485 -25.969 1.00 16.98 89 ILE A N 1
ATOM 682 C CA . ILE A 1 95 ? -0.019 6.935 -25.674 1.00 17.63 89 ILE A CA 1
ATOM 683 C C . ILE A 1 95 ? -0.177 7.025 -24.126 1.00 17.12 89 ILE A C 1
ATOM 684 O O . ILE A 1 95 ? 0.603 6.412 -23.383 1.00 20.14 89 ILE A O 1
ATOM 689 N N . LYS A 1 96 ? -1.102 7.883 -23.714 1.00 17.42 90 LYS A N 1
ATOM 690 C CA . LYS A 1 96 ? -1.159 8.310 -22.306 1.00 19.62 90 LYS A CA 1
ATOM 691 C C . LYS A 1 96 ? -2.447 8.001 -21.614 1.00 16.55 90 LYS A C 1
ATOM 692 O O . LYS A 1 96 ? -2.442 7.854 -20.404 1.00 18.13 90 LYS A O 1
ATOM 698 N N . ALA A 1 97 ? -3.521 7.862 -22.317 1.00 15.64 91 ALA A N 1
ATOM 699 C CA . ALA A 1 97 ? -4.874 7.720 -21.735 1.00 15.78 91 ALA A CA 1
ATOM 700 C C . ALA A 1 97 ? -5.000 6.323 -21.117 1.00 16.25 91 ALA A C 1
ATOM 701 O O . ALA A 1 97 ? -5.425 6.180 -19.913 1.00 16.32 91 ALA A O 1
ATOM 703 N N . VAL A 1 98 ? -4.642 5.251 -21.817 1.00 14.27 92 VAL A N 1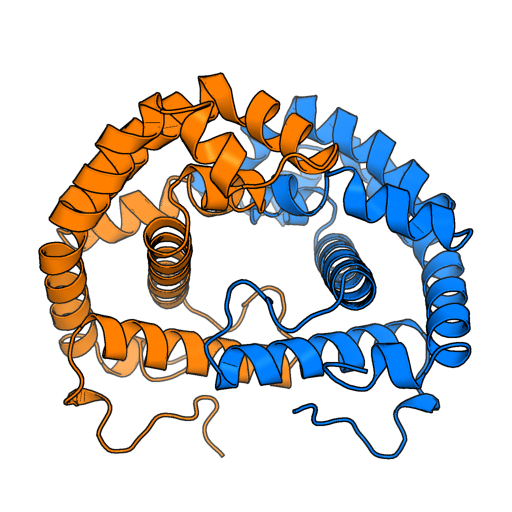
ATOM 704 C CA . VAL A 1 98 ? -4.678 3.946 -21.241 1.00 13.43 92 VAL A CA 1
ATOM 705 C C . VAL A 1 98 ? -3.747 3.880 -20.078 1.00 14.44 92 VAL A C 1
ATOM 706 O O . VAL A 1 98 ? -4.212 3.335 -19.011 1.00 14.35 92 VAL A O 1
ATOM 710 N N . PRO A 1 99 ? -2.506 4.302 -20.087 1.00 13.20 93 PRO A N 1
ATOM 711 C CA . PRO A 1 99 ? -1.663 4.330 -18.898 1.00 14.11 93 PRO A CA 1
ATOM 712 C C . PRO A 1 99 ? -2.296 5.009 -17.679 1.00 14.90 93 PRO A C 1
ATOM 713 O O . PRO A 1 99 ? -2.159 4.427 -16.552 1.00 15.00 93 PRO A O 1
ATOM 717 N N . LYS A 1 100 ? -2.986 6.098 -17.873 1.00 15.13 94 LYS A N 1
ATOM 718 C CA . LYS A 1 100 ? -3.612 6.762 -16.752 1.00 15.60 94 LYS A CA 1
ATOM 719 C C . LYS A 1 100 ? -4.651 5.863 -16.162 1.00 16.75 94 LYS A C 1
ATOM 720 O O . LYS A 1 100 ? -4.724 5.746 -14.909 1.00 17.15 94 LYS A O 1
ATOM 726 N N . VAL A 1 101 ? -5.459 5.177 -16.921 1.00 14.76 95 VAL A N 1
ATOM 727 C CA . VAL A 1 101 ? -6.499 4.248 -16.454 1.00 14.19 95 VAL A CA 1
ATOM 728 C C . VAL A 1 101 ? -5.759 3.139 -15.732 1.00 14.49 95 VAL A C 1
ATOM 729 O O . VAL A 1 101 ? -6.274 2.688 -14.639 1.00 14.84 95 VAL A O 1
ATOM 733 N N . LEU A 1 102 ? -4.712 2.571 -16.276 1.00 12.95 96 LEU A N 1
ATOM 734 C CA . LEU A 1 102 ? -4.003 1.503 -15.628 1.00 13.36 96 LEU A CA 1
ATOM 735 C C . LEU A 1 102 ? -3.592 1.905 -14.214 1.00 14.04 96 LEU A C 1
ATOM 736 O O . LEU A 1 102 ? -3.690 1.028 -13.300 1.00 13.95 96 LEU A O 1
ATOM 741 N N . ASP A 1 103 ? -3.029 3.068 -14.050 1.00 14.87 97 ASP A N 1
ATOM 742 C CA . ASP A 1 103 ? -2.543 3.447 -12.726 1.00 15.25 97 ASP A CA 1
ATOM 743 C C . ASP A 1 103 ? -3.733 3.561 -11.755 1.00 15.30 97 ASP A C 1
ATOM 744 O O . ASP A 1 103 ? -3.571 3.117 -10.598 1.00 15.80 97 ASP A O 1
ATOM 749 N N . LYS A 1 104 ? -4.874 4.024 -12.185 1.00 14.57 98 LYS A N 1
ATOM 750 C CA . LYS A 1 104 ? -6.001 4.147 -11.269 1.00 15.36 98 LYS A CA 1
ATOM 751 C C . LYS A 1 104 ? -6.517 2.770 -10.944 1.00 14.83 98 LYS A C 1
ATOM 752 O O . LYS A 1 104 ? -6.844 2.386 -9.763 1.00 15.99 98 LYS A O 1
ATOM 758 N N . ALA A 1 105 ? -6.647 1.899 -11.922 1.00 13.86 99 ALA A N 1
ATOM 759 C CA . ALA A 1 105 ? -7.122 0.558 -11.733 1.00 13.09 99 ALA A CA 1
ATOM 760 C C . ALA A 1 105 ? -6.194 -0.243 -10.922 1.00 12.57 99 ALA A C 1
ATOM 761 O O . ALA A 1 105 ? -6.634 -1.140 -10.124 1.00 13.18 99 ALA A O 1
ATOM 763 N N . LYS A 1 106 ? -4.901 -0.035 -10.982 1.00 13.17 100 LYS A N 1
ATOM 764 C CA . LYS A 1 106 ? -3.921 -0.732 -10.163 1.00 13.11 100 LYS A CA 1
ATOM 765 C C . LYS A 1 106 ? -4.173 -0.431 -8.683 1.00 13.38 100 LYS A C 1
ATOM 766 O O . LYS A 1 106 ? -4.005 -1.343 -7.879 1.00 12.33 100 LYS A O 1
ATOM 772 N N . ALA A 1 107 ? -4.470 0.812 -8.380 1.00 14.06 101 ALA A N 1
ATOM 773 C CA . ALA A 1 107 ? -4.690 1.143 -6.930 1.00 14.47 101 ALA A CA 1
ATOM 774 C C . ALA A 1 107 ? -5.894 0.389 -6.432 1.00 14.25 101 ALA A C 1
ATOM 775 O O . ALA A 1 107 ? -5.913 -0.132 -5.287 1.00 14.79 101 ALA A O 1
ATOM 777 N N . LEU A 1 108 ? -6.948 0.199 -7.248 1.00 12.80 102 LEU A N 1
ATOM 778 C CA . LEU A 1 108 ? -8.144 -0.554 -6.870 1.00 12.40 102 LEU A CA 1
ATOM 779 C C . LEU A 1 108 ? -7.810 -2.034 -6.776 1.00 11.95 102 LEU A C 1
ATOM 780 O O . LEU A 1 108 ? -8.333 -2.757 -5.899 1.00 11.44 102 LEU A O 1
ATOM 785 N N . TYR A 1 109 ? -6.961 -2.567 -7.639 1.00 11.70 103 TYR A N 1
ATOM 786 C CA . TYR A 1 109 ? -6.460 -3.941 -7.566 1.00 10.91 103 TYR A CA 1
ATOM 787 C C . TYR A 1 109 ? -5.724 -4.174 -6.252 1.00 10.99 103 TYR A C 1
ATOM 788 O O . TYR A 1 109 ? -5.881 -5.210 -5.649 1.00 11.39 103 TYR A O 1
ATOM 797 N N . GLU A 1 110 ? -4.902 -3.231 -5.866 1.00 12.58 104 GLU A N 1
ATOM 798 C CA . GLU A 1 110 ? -4.197 -3.357 -4.578 1.00 13.24 104 GLU A CA 1
ATOM 799 C C . GLU A 1 110 ? -5.193 -3.388 -3.464 1.00 13.05 104 GLU A C 1
ATOM 800 O O . GLU A 1 110 ? -4.942 -4.175 -2.502 1.00 15.76 104 GLU A O 1
ATOM 806 N N . GLN A 1 111 ? -6.295 -2.750 -3.514 1.00 12.36 105 GLN A N 1
ATOM 807 C CA . GLN A 1 111 ? -7.312 -2.780 -2.453 1.00 14.56 105 GLN A CA 1
ATOM 808 C C . GLN A 1 111 ? -8.127 -4.048 -2.463 1.00 14.39 105 GLN A C 1
ATOM 809 O O . GLN A 1 111 ? -8.401 -4.710 -1.451 1.00 17.08 105 GLN A O 1
ATOM 815 N N . HIS A 1 112 ? -8.650 -4.458 -3.651 1.00 11.45 106 HIS A N 1
ATOM 816 C CA . HIS A 1 112 ? -9.679 -5.417 -3.787 1.00 11.38 106 HIS A CA 1
ATOM 817 C C . HIS A 1 112 ? -9.300 -6.766 -4.436 1.00 8.67 106 HIS A C 1
ATOM 818 O O . HIS A 1 112 ? -10.066 -7.709 -4.440 1.00 9.72 106 HIS A O 1
ATOM 825 N N . GLY A 1 113 ? -8.093 -6.759 -4.989 1.00 9.41 107 GLY A N 1
ATOM 826 C CA . GLY A 1 113 ? -7.700 -7.884 -5.838 1.00 9.41 107 GLY A CA 1
ATOM 827 C C . GLY A 1 113 ? -7.641 -9.173 -5.107 1.00 8.83 107 GLY A C 1
ATOM 828 O O . GLY A 1 113 ? -8.075 -10.244 -5.615 1.00 10.01 107 GLY A O 1
ATOM 829 N N . LYS A 1 114 ? -7.125 -9.134 -3.883 1.00 9.23 108 LYS A N 1
ATOM 830 C CA . LYS A 1 114 ? -7.024 -10.341 -3.066 1.00 9.56 108 LYS A CA 1
ATOM 831 C C . LYS A 1 114 ? -8.390 -10.989 -2.827 1.00 9.34 108 LYS A C 1
ATOM 832 O O . LYS A 1 114 ? -8.525 -12.212 -2.864 1.00 9.49 108 LYS A O 1
ATOM 838 N N . THR A 1 115 ? -9.394 -10.155 -2.581 1.00 9.45 109 THR A N 1
ATOM 839 C CA . THR A 1 115 ? -10.741 -10.601 -2.306 1.00 10.18 109 THR A CA 1
ATOM 840 C C . THR A 1 115 ? -11.414 -11.158 -3.576 1.00 9.18 109 THR A C 1
ATOM 841 O O . THR A 1 115 ? -11.997 -12.223 -3.557 1.00 10.11 109 THR A O 1
ATOM 845 N N . ILE A 1 116 ? -11.258 -10.432 -4.670 1.00 9.76 110 ILE A N 1
ATOM 846 C CA . ILE A 1 116 ? -11.821 -10.891 -5.945 1.00 9.60 110 ILE A CA 1
ATOM 847 C C . ILE A 1 116 ? -11.285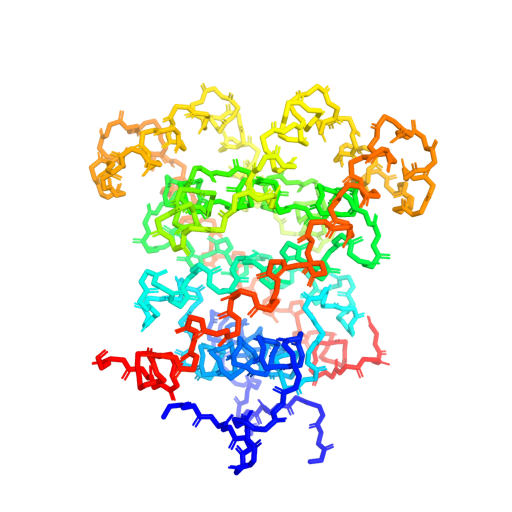 -12.269 -6.299 1.00 8.75 110 ILE A C 1
ATOM 848 O O . ILE A 1 116 ? -11.995 -13.217 -6.642 1.00 9.42 110 ILE A O 1
ATOM 853 N N . GLU A 1 117 ? -9.940 -12.417 -6.175 1.00 8.81 111 GLU A N 1
ATOM 854 C CA . GLU A 1 117 ? -9.274 -13.658 -6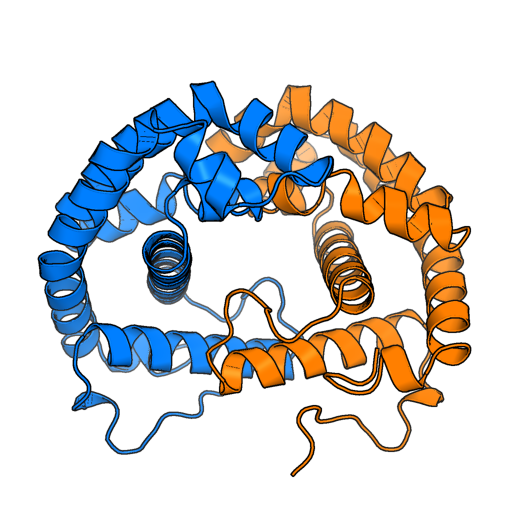.517 1.00 9.22 111 GLU A CA 1
ATOM 855 C C . GLU A 1 117 ? -9.726 -14.843 -5.624 1.00 9.79 111 GLU A C 1
ATOM 856 O O . GLU A 1 117 ? -9.968 -15.971 -6.047 1.00 10.87 111 GLU A O 1
ATOM 862 N N . THR A 1 118 ? -9.798 -14.543 -4.301 1.00 10.07 112 THR A N 1
ATOM 863 C CA . THR A 1 118 ? -10.237 -15.566 -3.341 1.00 9.96 112 THR A CA 1
ATOM 864 C C . THR A 1 118 ? -11.657 -16.068 -3.613 1.00 9.32 112 THR A C 1
ATOM 865 O O . THR A 1 118 ? -11.933 -17.241 -3.603 1.00 11.12 112 THR A O 1
ATOM 869 N N . LEU A 1 119 ? -12.512 -15.077 -3.830 1.00 9.63 113 LEU A N 1
ATOM 870 C CA . LEU A 1 119 ? -13.891 -15.432 -4.142 1.00 10.42 113 LEU A CA 1
ATOM 871 C C . LEU A 1 119 ? -14.012 -16.225 -5.438 1.00 11.42 113 LEU A C 1
ATOM 872 O O . LEU A 1 119 ? -14.746 -17.228 -5.517 1.00 12.60 113 LEU A O 1
ATOM 877 N N . ALA A 1 120 ? -13.256 -15.808 -6.458 1.00 10.44 114 ALA A N 1
ATOM 878 C CA . ALA A 1 120 ? -13.248 -16.564 -7.747 1.00 11.18 114 ALA A CA 1
ATOM 879 C C . ALA A 1 120 ? -12.758 -17.972 -7.479 1.00 12.76 114 ALA A C 1
ATOM 880 O O . ALA A 1 120 ? -13.261 -18.935 -8.082 1.00 13.24 114 ALA A O 1
ATOM 882 N N . ASP A 1 121 ? -11.708 -18.141 -6.705 1.00 11.87 115 ASP A N 1
ATOM 883 C CA . ASP A 1 121 ? -11.167 -19.456 -6.442 1.00 12.45 115 ASP A CA 1
ATOM 884 C C . ASP A 1 121 ? -12.198 -20.336 -5.755 1.00 13.80 115 ASP A C 1
ATOM 885 O O . ASP A 1 121 ? -12.164 -21.503 -5.949 1.00 16.03 115 ASP A O 1
ATOM 890 N N . GLY A 1 122 ? -13.094 -19.754 -4.980 1.00 13.48 116 GLY A N 1
ATOM 891 C CA . GLY A 1 122 ? -14.145 -20.485 -4.318 1.00 16.06 116 GLY A CA 1
ATOM 892 C C . GLY A 1 122 ? -15.365 -20.695 -5.173 1.00 17.68 116 GLY A C 1
ATOM 893 O O . GLY A 1 122 ? -16.410 -21.187 -4.586 1.00 19.98 116 GLY A O 1
ATOM 894 N N . GLY A 1 123 ? -15.355 -20.312 -6.439 1.00 14.61 117 GLY A N 1
ATOM 895 C CA . GLY A 1 123 ? -16.473 -20.568 -7.341 1.00 17.04 117 GLY A CA 1
ATOM 896 C C . GLY A 1 123 ? -17.329 -19.377 -7.657 1.00 19.81 117 GLY A C 1
ATOM 897 O O . GLY A 1 123 ? -18.310 -19.550 -8.418 1.00 18.87 117 GLY A O 1
ATOM 898 N N . ALA A 1 124 ? -17.077 -18.173 -7.204 1.00 13.56 118 ALA A N 1
ATOM 899 C CA . ALA A 1 124 ? -17.904 -17.048 -7.558 1.00 12.85 118 ALA A CA 1
ATOM 900 C C . ALA A 1 124 ? -17.701 -16.721 -9.016 1.00 13.47 118 ALA A C 1
ATOM 901 O O . ALA A 1 124 ? -16.567 -16.649 -9.528 1.00 13.43 118 ALA A O 1
ATOM 903 N N . ASP A 1 125 ? -18.802 -16.549 -9.735 1.00 11.93 119 ASP A N 1
ATOM 904 C CA . ASP A 1 125 ? -18.736 -16.299 -11.147 1.00 11.27 119 ASP A CA 1
ATOM 905 C C . ASP A 1 125 ? -18.301 -14.903 -11.405 1.00 12.27 119 ASP A C 1
ATOM 906 O O . ASP A 1 125 ? -18.613 -13.960 -10.656 1.00 11.26 119 ASP A O 1
ATOM 911 N N . ILE A 1 126 ? -17.633 -14.635 -12.523 1.00 13.14 120 ILE A N 1
ATOM 912 C CA . ILE A 1 126 ? -16.967 -13.393 -12.793 1.00 14.10 120 ILE A CA 1
ATOM 913 C C . ILE A 1 126 ? -18.049 -12.302 -13.003 1.00 13.63 120 ILE A C 1
ATOM 914 O O . ILE A 1 126 ? -18.010 -11.183 -12.460 1.00 13.09 120 ILE A O 1
ATOM 919 N N . PRO A 1 127 ? -19.174 -12.553 -13.722 1.00 12.34 121 PRO A N 1
ATOM 920 C CA . PRO A 1 127 ? -20.179 -11.512 -13.828 1.00 12.86 121 PRO A CA 1
ATOM 921 C C . PRO A 1 127 ? -20.721 -11.058 -12.460 1.00 12.24 121 PRO A C 1
ATOM 922 O O . PRO A 1 127 ? -21.004 -9.860 -12.200 1.00 13.00 121 PRO A O 1
ATOM 926 N N . SER A 1 128 ? -20.915 -12.001 -11.548 1.00 11.50 122 SER A N 1
ATOM 927 C CA . SER A 1 128 ? -21.356 -11.672 -10.187 1.00 12.33 122 SER A CA 1
ATOM 928 C C . SER A 1 128 ? -20.309 -10.849 -9.465 1.00 12.67 122 SER A C 1
ATOM 929 O O . SER A 1 128 ? -20.643 -9.870 -8.836 1.00 12.37 122 SER A O 1
ATOM 932 N N . LEU A 1 129 ? -19.048 -11.216 -9.610 1.00 11.74 123 LEU A N 1
ATOM 933 C CA . LEU A 1 129 ? -17.952 -10.428 -8.974 1.00 10.58 123 LEU A CA 1
ATOM 934 C C . LEU A 1 129 ? -17.909 -9.033 -9.535 1.00 11.21 123 LEU A C 1
ATOM 935 O O . LEU A 1 129 ? -17.610 -8.082 -8.800 1.00 10.79 123 LEU A O 1
ATOM 940 N N . ARG A 1 130 ? -18.241 -8.844 -10.830 1.00 11.99 124 ARG A N 1
ATOM 941 C CA . ARG A 1 130 ? -18.211 -7.538 -11.401 1.00 12.84 124 ARG A CA 1
ATOM 942 C C . ARG A 1 130 ? -19.285 -6.709 -10.774 1.00 12.94 124 ARG A C 1
ATOM 943 O O . ARG A 1 130 ? -19.091 -5.464 -10.497 1.00 15.35 124 ARG A O 1
ATOM 951 N N . LYS A 1 131 ? -20.450 -7.234 -10.361 1.00 12.43 125 LYS A N 1
ATOM 952 C CA . LYS A 1 131 ? -21.445 -6.510 -9.614 1.00 13.47 125 LYS A CA 1
ATOM 953 C C . LYS A 1 131 ? -21.069 -6.278 -8.163 1.00 15.51 125 LYS A C 1
ATOM 954 O O . LYS A 1 131 ? -21.472 -5.273 -7.530 1.00 16.81 125 LYS A O 1
ATOM 960 N N . GLN A 1 132 ? -20.354 -7.197 -7.559 1.00 12.48 126 GLN A N 1
ATOM 961 C CA . GLN A 1 132 ? -19.906 -7.128 -6.160 1.00 12.08 126 GLN A CA 1
ATOM 962 C C . GLN A 1 132 ? -18.848 -6.064 -5.961 1.00 12.86 126 GLN A C 1
ATOM 963 O O . GLN A 1 132 ? -18.629 -5.582 -4.845 1.00 13.31 126 GLN A O 1
ATOM 969 N N . PHE A 1 133 ? -18.100 -5.741 -6.990 1.00 11.04 127 PHE A N 1
ATOM 970 C CA . PHE A 1 133 ? -16.998 -4.751 -6.956 1.00 12.31 127 PHE A CA 1
ATOM 971 C C . PHE A 1 133 ? -17.251 -3.666 -7.972 1.00 11.97 127 PHE A C 1
ATOM 972 O O . PHE A 1 133 ? -16.441 -3.436 -8.920 1.00 12.34 127 PHE A O 1
ATOM 980 N N . PRO A 1 134 ? -18.287 -2.894 -7.784 1.00 12.51 128 PRO A N 1
ATOM 981 C CA . PRO A 1 134 ? -18.634 -1.835 -8.713 1.00 14.05 128 PRO A CA 1
ATOM 982 C C . PRO A 1 134 ? -17.657 -0.682 -8.642 1.00 13.53 128 PRO A C 1
ATOM 983 O O . PRO A 1 134 ? -17.740 0.225 -9.524 1.00 15.20 128 PRO A O 1
ATOM 987 N N . GLU A 1 135 ? -16.698 -0.674 -7.736 1.00 13.05 129 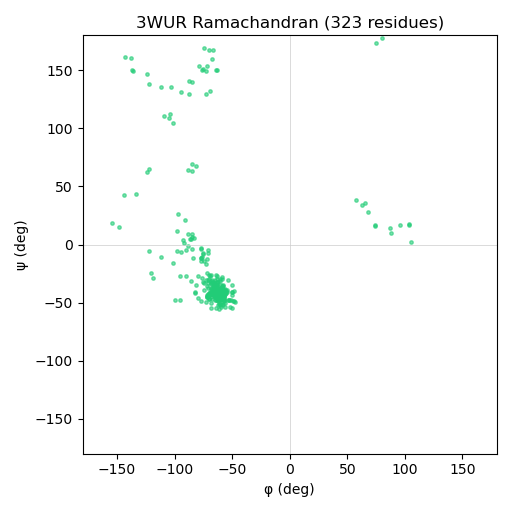GLU A N 1
ATOM 988 C CA . GLU A 1 135 ? -15.613 0.337 -7.706 1.00 14.10 129 GLU A CA 1
ATOM 989 C C . GLU A 1 135 ? -14.919 0.378 -9.081 1.00 13.50 129 GLU A C 1
ATOM 990 O O . GLU A 1 135 ? -14.366 1.431 -9.479 1.00 16.07 129 GLU A O 1
ATOM 996 N N . PHE A 1 136 ? -14.890 -0.760 -9.789 1.00 13.54 130 PHE A N 1
ATOM 997 C CA . PHE A 1 136 ? -14.181 -0.804 -11.061 1.00 11.90 130 PHE A CA 1
ATOM 998 C C . PHE A 1 136 ? -15.025 -0.307 -12.186 1.00 12.04 130 PHE A C 1
ATOM 999 O O . PHE A 1 136 ? -14.424 -0.071 -13.293 1.00 12.85 130 PHE A O 1
ATOM 1007 N N . GLU A 1 137 ? -16.296 -0.110 -12.055 1.00 12.09 131 GLU A N 1
ATOM 1008 C CA . GLU A 1 137 ? -17.128 0.269 -13.209 1.00 12.51 131 GLU A CA 1
ATOM 1009 C C . GLU A 1 137 ? -16.679 1.550 -13.843 1.00 13.12 131 GLU A C 1
ATOM 1010 O O . GLU A 1 137 ? -16.566 1.601 -15.098 1.00 13.85 131 GLU A O 1
ATOM 1016 N N . GLU A 1 138 ? -16.333 2.573 -13.083 1.00 14.35 132 GLU A N 1
ATOM 1017 C CA . GLU A 1 138 ? -15.858 3.832 -13.588 1.00 14.21 132 GLU A CA 1
ATOM 1018 C C . GLU A 1 138 ? -14.628 3.599 -14.517 1.00 13.88 132 GLU A C 1
ATOM 1019 O O . GLU A 1 138 ? -14.416 4.314 -15.499 1.00 15.24 132 GLU A O 1
ATOM 1025 N N . TRP A 1 139 ? -13.781 2.685 -14.109 1.00 12.70 133 TRP A N 1
ATOM 1026 C CA . TRP A 1 139 ? -12.497 2.472 -14.747 1.00 12.96 133 TRP A CA 1
ATOM 1027 C C . TRP A 1 139 ? -12.644 1.548 -15.908 1.00 12.31 133 TRP A C 1
ATOM 1028 O O . TRP A 1 139 ? -11.892 1.779 -16.906 1.00 12.69 133 TRP A O 1
ATOM 1039 N N . ASP A 1 140 ? -13.555 0.609 -15.900 1.00 11.02 134 ASP A N 1
ATOM 1040 C CA . ASP A 1 140 ? -13.913 -0.091 -17.119 1.00 12.09 134 ASP A CA 1
ATOM 1041 C C . ASP A 1 140 ? -14.363 0.938 -18.150 1.00 13.43 134 ASP A C 1
ATOM 1042 O O . ASP A 1 140 ? -13.889 0.958 -19.308 1.00 13.83 134 ASP A O 1
ATOM 1047 N N . GLY A 1 141 ? -15.234 1.857 -17.790 1.00 13.04 135 GLY A N 1
ATOM 1048 C CA . GLY A 1 141 ? -15.774 2.837 -18.783 1.00 13.79 135 GLY A CA 1
ATOM 1049 C C . GLY A 1 141 ? -14.691 3.756 -19.205 1.00 13.39 135 GLY A C 1
ATOM 1050 O O . GLY A 1 141 ? -14.602 4.080 -20.426 1.00 14.66 135 GLY A O 1
ATOM 1051 N N . ALA A 1 142 ? -13.802 4.175 -18.366 1.00 12.95 136 ALA A N 1
ATOM 1052 C CA . ALA A 1 142 ? -12.661 5.056 -18.707 1.00 12.64 136 ALA A CA 1
ATOM 1053 C C . ALA A 1 142 ? -11.726 4.287 -19.633 1.00 14.48 136 ALA A C 1
ATOM 1054 O O . ALA A 1 142 ? -11.193 4.902 -20.612 1.00 16.15 136 ALA A O 1
ATOM 1056 N N . TYR A 1 143 ? -11.559 2.973 -19.441 1.00 12.96 137 TYR A N 1
ATOM 1057 C CA . TYR A 1 143 ? -10.699 2.212 -20.355 1.00 13.20 137 TYR A CA 1
ATOM 1058 C C . TYR A 1 143 ? -11.381 2.167 -21.666 1.00 14.73 137 TYR A C 1
ATOM 1059 O O . TYR A 1 143 ? -10.613 2.395 -22.685 1.00 15.50 137 TYR A O 1
ATOM 1068 N N . TYR A 1 144 ? -12.640 1.899 -21.819 1.00 14.31 138 TYR A N 1
ATOM 1069 C CA . TYR A 1 144 ? -13.267 1.815 -23.143 1.00 16.30 138 TYR A CA 1
ATOM 1070 C C . TYR A 1 144 ? -13.074 3.130 -23.882 1.00 19.16 138 TYR A C 1
ATOM 1071 O O . TYR A 1 144 ? -12.583 3.120 -25.066 1.00 19.62 138 TYR A O 1
ATOM 1080 N N . GLU A 1 145 ? -13.189 4.230 -23.185 1.00 18.02 139 GLU A N 1
ATOM 1081 C CA . GLU A 1 145 ? -12.980 5.551 -23.880 1.00 19.96 139 GLU A CA 1
ATOM 1082 C C . GLU A 1 145 ? -11.512 5.742 -24.211 1.00 19.47 139 GLU A C 1
ATOM 1083 O O . GLU A 1 145 ? -11.117 6.198 -25.406 1.00 22.65 139 GLU A O 1
ATOM 1089 N N . ALA A 1 146 ? -10.598 5.491 -23.379 1.00 18.82 140 ALA A N 1
ATOM 1090 C CA . ALA A 1 146 ? -9.194 5.679 -23.617 1.00 18.17 140 ALA A CA 1
ATOM 1091 C C . ALA A 1 146 ? -8.782 4.763 -24.800 1.00 21.58 140 ALA A C 1
ATOM 1092 O O . ALA A 1 146 ? -7.943 5.216 -25.643 1.00 20.49 140 ALA A O 1
ATOM 1094 N N . ALA A 1 147 ? -9.214 3.526 -24.840 1.00 19.27 141 ALA A N 1
ATOM 1095 C CA . ALA A 1 147 ? -8.748 2.580 -25.874 1.00 17.30 141 ALA A CA 1
ATOM 1096 C C . ALA A 1 147 ? -9.308 2.955 -27.191 1.00 20.51 141 ALA A C 1
ATOM 1097 O O . ALA A 1 147 ? -8.597 2.631 -28.195 1.00 17.68 141 ALA A O 1
ATOM 1099 N N . GLU A 1 148 ? -10.491 3.558 -27.346 1.00 20.75 142 GLU A N 1
ATOM 1100 C CA . GLU A 1 148 ? -10.938 3.968 -28.619 1.00 22.83 142 GLU A CA 1
ATOM 1101 C C . GLU A 1 148 ? -9.900 4.942 -29.281 1.00 23.40 142 GLU A C 1
ATOM 1102 O O . GLU A 1 148 ? -9.509 4.720 -30.431 1.00 26.55 142 GLU A O 1
ATOM 1108 N N . GLN A 1 149 ? -9.322 5.806 -28.526 1.00 23.36 143 GLN A N 1
ATOM 1109 C CA . GLN A 1 149 ? -8.348 6.747 -29.071 1.00 22.11 143 GLN A CA 1
ATOM 1110 C C . GLN A 1 149 ? -6.967 6.035 -29.176 1.00 21.81 143 GLN A C 1
ATOM 1111 O O . GLN A 1 149 ? -6.186 6.090 -30.167 1.00 17.88 143 GLN A O 1
ATOM 1117 N N . ASP A 1 150 ? -6.602 5.272 -28.173 1.00 17.51 144 ASP A N 1
ATOM 1118 C CA . ASP A 1 150 ? -5.298 4.793 -28.057 1.00 15.91 144 ASP A CA 1
ATOM 1119 C C . ASP A 1 150 ? -4.970 3.588 -28.915 1.00 16.67 144 ASP A C 1
ATOM 1120 O O . ASP A 1 150 ? -3.795 3.454 -29.292 1.00 16.06 144 ASP A O 1
ATOM 1125 N N . LEU A 1 151 ? -5.927 2.767 -29.256 1.00 16.21 145 LEU A N 1
ATOM 1126 C CA . LEU A 1 151 ? -5.763 1.669 -30.213 1.00 16.83 145 LEU A CA 1
ATOM 1127 C C . LEU A 1 151 ? -5.502 2.321 -31.605 1.00 18.32 145 LEU A C 1
ATOM 1128 O O . LEU A 1 151 ? -4.687 1.688 -32.351 1.00 16.91 145 LEU A O 1
ATOM 1133 N N . PRO A 1 152 ? -6.155 3.453 -31.988 1.00 17.39 146 PRO A N 1
ATOM 1134 C CA . PRO A 1 152 ? -5.674 4.146 -33.209 1.00 17.28 146 PRO A CA 1
ATOM 1135 C C . PRO A 1 152 ? -4.358 4.655 -33.126 1.00 17.13 146 PRO A C 1
ATOM 1136 O O . PRO A 1 152 ? -3.599 4.497 -34.112 1.00 17.82 146 PRO A O 1
ATOM 1140 N N . LEU A 1 153 ? -3.895 5.282 -32.088 1.00 15.13 147 LEU A N 1
ATOM 1141 C CA . LEU A 1 153 ? -2.547 5.708 -31.928 1.00 14.31 147 LEU A CA 1
ATOM 1142 C C . LEU A 1 153 ? -1.572 4.551 -32.053 1.00 15.98 147 LEU A C 1
ATOM 1143 O O . LEU A 1 153 ? -0.476 4.639 -32.633 1.00 16.80 147 LEU A O 1
ATOM 1148 N N . LEU A 1 154 ? -1.936 3.401 -31.433 1.00 14.77 148 LEU A N 1
ATOM 1149 C CA . LEU A 1 154 ? -1.111 2.210 -31.498 1.00 15.00 148 LEU A CA 1
ATOM 1150 C C . LEU A 1 154 ? -1.003 1.724 -32.928 1.00 15.79 148 LEU A C 1
ATOM 1151 O O . LEU A 1 154 ? 0.113 1.406 -33.378 1.00 15.37 148 LEU A O 1
ATOM 1156 N N . ALA A 1 155 ? -2.071 1.737 -33.638 1.00 15.01 149 ALA A N 1
ATOM 1157 C CA . ALA A 1 155 ? -2.063 1.264 -35.052 1.00 14.98 149 ALA A CA 1
ATOM 1158 C C . ALA A 1 155 ? -1.166 2.225 -35.838 1.00 16.72 149 ALA A C 1
ATOM 1159 O O . ALA A 1 155 ? -0.355 1.720 -36.710 1.00 16.11 149 ALA A O 1
ATOM 1161 N N . GLU A 1 156 ? -1.260 3.536 -35.646 1.00 15.33 150 GLU A N 1
ATOM 1162 C CA . GLU A 1 156 ? -0.365 4.419 -36.400 1.00 16.90 150 GLU A CA 1
ATOM 1163 C C . GLU A 1 156 ? 1.061 4.151 -36.022 1.00 17.42 150 GLU A C 1
ATOM 1164 O O . GLU A 1 156 ? 1.964 4.096 -36.940 1.00 17.37 150 GLU A O 1
ATOM 1170 N N . HIS A 1 157 ? 1.473 3.834 -34.786 1.00 15.04 151 HIS A N 1
ATOM 1171 C CA . HIS A 1 157 ? 2.780 3.518 -34.431 1.00 14.21 151 HIS A CA 1
ATOM 1172 C C . HIS A 1 157 ? 3.238 2.203 -35.126 1.00 16.81 151 HIS A C 1
ATOM 1173 O O . HIS A 1 157 ? 4.376 2.077 -35.623 1.00 16.08 151 HIS A O 1
ATOM 1180 N N . ILE A 1 158 ? 2.400 1.208 -35.170 1.00 15.26 152 ILE A N 1
ATOM 1181 C CA . ILE A 1 158 ? 2.721 -0.075 -35.785 1.00 15.10 152 ILE A CA 1
ATOM 1182 C C . ILE A 1 158 ? 2.897 0.203 -37.302 1.00 16.36 152 ILE A C 1
ATOM 1183 O O . ILE A 1 158 ? 3.887 -0.317 -37.890 1.00 16.63 152 ILE A O 1
ATOM 1188 N N . GLN A 1 159 ? 2.038 0.982 -37.904 1.00 15.21 153 GLN A N 1
ATOM 1189 C CA . GLN A 1 159 ? 2.180 1.217 -39.407 1.00 15.37 153 GLN A CA 1
ATOM 1190 C C . GLN A 1 159 ? 3.412 2.030 -39.669 1.00 19.05 153 GLN A C 1
ATOM 1191 O O . GLN A 1 159 ? 4.032 1.846 -40.754 1.00 19.47 153 GLN A O 1
ATOM 1197 N N . SER A 1 160 ? 3.908 2.866 -38.795 1.00 15.25 154 SER A N 1
ATOM 1198 C CA . SER A 1 160 ? 5.142 3.583 -38.914 1.00 15.94 154 SER A CA 1
ATOM 1199 C C . SER A 1 160 ? 6.357 2.763 -38.685 1.00 16.49 154 SER A C 1
ATOM 1200 O O . SER A 1 160 ? 7.483 3.253 -38.932 1.00 18.68 154 SER A O 1
ATOM 1203 N N . ASN A 1 161 ? 6.218 1.497 -38.237 1.00 15.49 155 ASN A N 1
ATOM 1204 C CA . ASN A 1 161 ? 7.327 0.704 -37.852 1.00 17.51 155 ASN A CA 1
ATOM 1205 C C . ASN A 1 161 ? 7.017 -0.725 -38.270 1.00 15.73 155 ASN A C 1
ATOM 1206 O O . ASN A 1 161 ? 7.227 -1.693 -37.482 1.00 15.96 155 ASN A O 1
ATOM 1211 N N . TRP A 1 162 ? 6.473 -0.951 -39.447 1.00 15.86 156 TRP A N 1
ATOM 1212 C CA . TRP A 1 162 ? 5.853 -2.186 -39.765 1.00 15.64 156 TRP A CA 1
ATOM 1213 C C . TRP A 1 162 ? 6.768 -3.377 -39.605 1.00 18.03 156 TRP A C 1
ATOM 1214 O O . TRP A 1 162 ? 6.380 -4.416 -39.058 1.00 16.43 156 TRP A O 1
ATOM 1225 N N . GLU A 1 163 ? 8.004 -3.295 -40.096 1.00 21.03 157 GLU A N 1
ATOM 1226 C CA . GLU A 1 163 ? 8.806 -4.509 -40.113 1.00 23.92 157 GLU A CA 1
ATOM 1227 C C . GLU A 1 163 ? 9.207 -4.900 -38.680 1.00 26.53 157 GLU A C 1
ATOM 1228 O O . GLU A 1 163 ? 9.423 -6.115 -38.410 1.00 27.28 157 GLU A O 1
ATOM 1234 N N . THR A 1 164 ? 9.369 -3.985 -37.750 1.00 23.49 158 THR A N 1
ATOM 1235 C CA . THR A 1 164 ? 9.560 -4.247 -36.315 1.00 27.19 158 THR A CA 1
ATOM 1236 C C . THR A 1 164 ? 8.522 -5.211 -35.853 1.00 24.20 158 THR A C 1
ATOM 1237 O O . THR A 1 164 ? 8.724 -6.081 -34.999 1.00 24.85 158 THR A O 1
ATOM 1241 N N . PHE A 1 165 ? 7.296 -4.903 -36.212 1.00 17.94 159 PHE A N 1
ATOM 1242 C CA . PHE A 1 165 ? 6.196 -5.620 -35.646 1.00 17.32 159 PHE A CA 1
ATOM 1243 C C . PHE A 1 165 ? 5.756 -6.802 -36.356 1.00 16.79 159 PHE A C 1
ATOM 1244 O O . PHE A 1 165 ? 5.196 -7.792 -35.752 1.00 18.28 159 PHE A O 1
ATOM 1252 N N . ALA A 1 166 ? 5.939 -6.912 -37.682 1.00 14.03 160 ALA A N 1
ATOM 1253 C CA . ALA A 1 166 ? 5.454 -7.989 -38.461 1.00 15.10 160 ALA A CA 1
ATOM 1254 C C . ALA A 1 166 ? 6.368 -9.177 -38.700 1.00 15.81 160 ALA A C 1
ATOM 1255 O O . ALA A 1 166 ? 6.060 -10.106 -39.489 1.00 20.45 160 ALA A O 1
ATOM 1257 N N . HIS A 1 167 ? 7.514 -9.121 -38.086 1.00 15.65 161 HIS A N 1
ATOM 1258 C CA . HIS A 1 167 ? 8.484 -10.205 -38.192 1.00 15.71 161 HIS A CA 1
ATOM 1259 C C . HIS A 1 167 ? 9.076 -10.461 -36.834 1.00 15.74 161 HIS A C 1
ATOM 1260 O O . HIS A 1 167 ? 9.095 -9.559 -35.994 1.00 16.68 161 HIS A O 1
ATOM 1267 N N . ILE A 1 168 ? 9.645 -11.636 -36.667 1.00 17.66 162 ILE A N 1
ATOM 1268 C CA . ILE A 1 168 ? 10.581 -11.973 -35.526 1.00 18.04 162 ILE A CA 1
ATOM 1269 C C . ILE A 1 168 ? 11.995 -11.655 -35.809 1.00 19.74 162 ILE A C 1
ATOM 1270 O O . ILE A 1 168 ? 12.547 -11.965 -36.896 1.00 19.99 162 ILE A O 1
ATOM 1275 N N . GLY A 1 169 ? 12.657 -10.977 -34.956 1.00 20.46 163 GLY A N 1
ATOM 1276 C CA . GLY A 1 169 ? 14.137 -10.807 -34.982 1.00 22.88 163 GLY A CA 1
ATOM 1277 C C . GLY A 1 169 ? 14.644 -9.673 -35.808 1.00 32.13 163 GLY A C 1
ATOM 1278 O O . GLY A 1 169 ? 15.836 -9.609 -36.057 1.00 33.03 163 GLY A O 1
ATOM 1279 N N . GLN A 1 170 ? 13.806 -8.730 -36.218 1.00 34.65 164 GLN A N 1
ATOM 1280 C CA . GLN A 1 170 ? 14.271 -7.685 -37.136 1.00 42.50 164 GLN A CA 1
ATOM 1281 C C . GLN A 1 170 ? 14.490 -6.329 -36.426 1.00 47.72 164 GLN A C 1
ATOM 1282 O O . GLN A 1 170 ? 13.600 -5.802 -35.751 1.00 50.60 164 GLN A O 1
ATOM 1288 N N . MET B 1 7 ? -8.269 -29.636 -40.299 1.00 41.71 1 MET B N 1
ATOM 1289 C CA . MET B 1 7 ? -9.595 -30.134 -39.885 1.00 38.90 1 MET B CA 1
ATOM 1290 C C . MET B 1 7 ? -9.836 -30.395 -38.360 1.00 30.80 1 MET B C 1
ATOM 1291 O O . MET B 1 7 ? -10.862 -29.988 -37.946 1.00 31.97 1 MET B O 1
ATOM 1296 N N . THR B 1 8 ? -8.954 -31.028 -37.572 1.00 25.08 2 THR B N 1
ATOM 1297 C CA . THR B 1 8 ? -9.168 -31.073 -36.070 1.00 23.38 2 THR B CA 1
ATOM 1298 C C . THR B 1 8 ? -8.715 -29.709 -35.462 1.00 18.89 2 THR B C 1
ATOM 1299 O O . THR B 1 8 ? -7.879 -28.950 -35.997 1.00 22.29 2 THR B O 1
ATOM 1303 N N . ALA B 1 9 ? -9.332 -29.384 -34.308 1.00 17.16 3 ALA B N 1
ATOM 1304 C CA . ALA B 1 9 ? -8.882 -28.246 -33.542 1.00 15.59 3 ALA B CA 1
ATOM 1305 C C . ALA B 1 9 ? -7.402 -28.329 -33.146 1.00 16.36 3 ALA B C 1
ATOM 1306 O O . ALA B 1 9 ? -6.670 -27.348 -33.193 1.00 17.08 3 ALA B O 1
ATOM 1308 N N . LEU B 1 10 ? -7.039 -29.549 -32.701 1.00 17.47 4 LEU B N 1
ATOM 1309 C CA . LEU B 1 10 ? -5.699 -29.776 -32.147 1.00 15.70 4 LEU B CA 1
ATOM 1310 C C . LEU B 1 10 ? -4.770 -30.503 -33.155 1.00 20.52 4 LEU B C 1
ATOM 1311 O O . LEU B 1 10 ? -5.214 -31.379 -33.874 1.00 22.47 4 LEU B O 1
ATOM 1316 N N . THR B 1 11 ? -3.548 -30.009 -33.262 1.00 20.54 5 THR B N 1
ATOM 1317 C CA . THR B 1 11 ? -2.557 -30.613 -34.161 1.00 26.96 5 THR B CA 1
ATOM 1318 C C . THR B 1 11 ? -1.649 -31.440 -33.272 1.00 26.75 5 THR B C 1
ATOM 1319 O O . THR B 1 11 ? -0.873 -30.858 -32.525 1.00 27.37 5 THR B O 1
ATOM 1323 N N . LEU B 1 12 ? -1.796 -32.764 -33.294 1.00 25.47 6 LEU B N 1
ATOM 1324 C CA . LEU B 1 12 ? -1.047 -33.654 -32.437 1.00 22.11 6 LEU B CA 1
ATOM 1325 C C . LEU B 1 12 ? -0.251 -34.693 -33.306 1.00 23.03 6 LEU B C 1
ATOM 1326 O O . LEU B 1 12 ? -0.805 -35.185 -34.340 1.00 25.89 6 LEU B O 1
ATOM 1331 N N . PRO B 1 13 ? 0.971 -34.953 -32.917 1.00 26.14 7 PRO B N 1
ATOM 1332 C CA . PRO B 1 13 ? 1.724 -35.977 -33.675 1.00 25.54 7 PRO B CA 1
ATOM 1333 C C . PRO B 1 13 ? 1.094 -37.359 -33.556 1.00 31.11 7 PRO B C 1
ATOM 1334 O O . PRO B 1 13 ? 0.511 -37.761 -32.539 1.00 27.06 7 PRO B O 1
ATOM 1338 N N . GLU B 1 14 ? 1.287 -38.159 -34.616 1.00 31.83 8 GLU B N 1
ATOM 1339 C CA . GLU B 1 14 ? 0.788 -39.558 -34.597 1.00 34.35 8 GLU B CA 1
ATOM 1340 C C . GLU B 1 14 ? 1.172 -40.405 -33.351 1.00 29.28 8 GLU B C 1
ATOM 1341 O O . GLU B 1 14 ? 0.376 -41.154 -32.826 1.00 34.21 8 GLU B O 1
ATOM 1347 N N . ASP B 1 15 ? 2.400 -40.240 -32.927 1.00 28.10 9 ASP B N 1
ATOM 1348 C CA . ASP B 1 15 ? 3.017 -40.954 -31.819 1.00 31.37 9 ASP B CA 1
ATOM 1349 C C . ASP B 1 15 ? 2.894 -40.306 -30.410 1.00 27.51 9 ASP B C 1
ATOM 1350 O O . ASP B 1 15 ? 3.641 -40.629 -29.509 1.00 28.27 9 ASP B O 1
ATOM 1355 N N . ILE B 1 16 ? 1.894 -39.424 -30.250 1.00 27.55 10 ILE B N 1
ATOM 1356 C CA . ILE B 1 16 ? 1.822 -38.625 -29.045 1.00 25.29 10 ILE B CA 1
ATOM 1357 C C . ILE B 1 16 ? 1.682 -39.497 -27.815 1.00 21.19 10 ILE B C 1
ATOM 1358 O O . ILE B 1 16 ? 2.254 -39.225 -26.744 1.00 22.80 10 ILE B O 1
ATOM 1363 N N . ARG B 1 17 ? 0.915 -40.574 -27.910 1.00 23.69 11 ARG B N 1
ATOM 1364 C CA . ARG B 1 17 ? 0.702 -41.412 -26.748 1.00 22.95 11 ARG B CA 1
ATOM 1365 C C . ARG B 1 17 ? 1.891 -42.246 -26.300 1.00 26.58 11 ARG B C 1
ATOM 1366 O O . ARG B 1 17 ? 1.907 -42.758 -25.174 1.00 26.46 11 ARG B O 1
ATOM 1374 N N . GLN B 1 18 ? 2.898 -42.306 -27.155 1.00 28.81 12 GLN B N 1
ATOM 1375 C CA . GLN B 1 18 ? 4.131 -42.947 -26.801 1.00 29.78 12 GLN B CA 1
ATOM 1376 C C . GLN B 1 18 ? 5.122 -42.007 -26.161 1.00 27.44 12 GLN B C 1
ATOM 1377 O O . GLN B 1 18 ? 6.166 -42.449 -25.720 1.00 30.68 12 GLN B O 1
ATOM 1383 N N . GLN B 1 19 ? 4.831 -40.676 -26.066 1.00 24.84 13 GLN B N 1
ATOM 1384 C CA . GLN B 1 19 ? 5.791 -39.777 -25.493 1.00 22.19 13 GLN B CA 1
ATOM 1385 C C . GLN B 1 19 ? 5.936 -39.936 -23.977 1.00 21.67 13 GLN B C 1
ATOM 1386 O O . GLN B 1 19 ? 5.025 -40.395 -23.276 1.00 24.18 13 GLN B O 1
ATOM 1392 N N . GLU B 1 20 ? 7.123 -39.567 -23.493 1.00 22.42 14 GLU B N 1
ATOM 1393 C CA . GLU B 1 20 ? 7.385 -39.532 -22.039 1.00 24.91 14 GLU B CA 1
ATOM 1394 C C . GLU B 1 20 ? 6.562 -38.478 -21.367 1.00 24.62 14 GLU B C 1
ATOM 1395 O O . GLU B 1 20 ? 6.096 -37.581 -22.078 1.00 20.90 14 GLU B O 1
ATOM 1401 N N . PRO B 1 21 ? 6.476 -38.470 -20.039 1.00 22.08 15 PRO B N 1
ATOM 1402 C CA . PRO B 1 21 ? 5.553 -37.499 -19.344 1.00 20.92 15 PRO B CA 1
ATOM 1403 C C . PRO B 1 21 ? 5.783 -36.050 -19.596 1.00 20.79 15 PRO B C 1
ATOM 1404 O O . PRO B 1 21 ? 4.762 -35.382 -19.909 1.00 19.48 15 PRO B O 1
ATOM 1408 N N . SER B 1 22 ? 6.971 -35.507 -19.569 1.00 19.21 16 SER B N 1
ATOM 1409 C CA . SER B 1 22 ? 7.154 -34.053 -19.790 1.00 19.43 16 SER B CA 1
ATOM 1410 C C . SER B 1 22 ? 6.876 -33.717 -21.203 1.00 20.44 16 SER B C 1
ATOM 1411 O O . SER B 1 22 ? 6.101 -32.754 -21.546 1.00 18.24 16 SER B O 1
ATOM 1414 N N . ALA B 1 23 ? 7.333 -34.492 -22.176 1.00 19.16 17 ALA B N 1
ATOM 1415 C CA . ALA B 1 23 ? 7.070 -34.231 -23.566 1.00 20.58 17 ALA B CA 1
ATOM 1416 C C . ALA B 1 23 ? 5.553 -34.263 -23.827 1.00 22.86 17 ALA B C 1
ATOM 1417 O O . ALA B 1 23 ? 5.061 -33.375 -24.573 1.00 20.06 17 ALA B O 1
ATOM 1419 N N . LEU B 1 24 ? 4.848 -35.230 -23.267 1.00 19.22 18 LEU B N 1
ATOM 1420 C CA . LEU B 1 24 ? 3.426 -35.383 -23.503 1.00 17.69 18 LEU B CA 1
ATOM 1421 C C . LEU B 1 24 ? 2.698 -34.122 -23.006 1.00 16.96 18 LEU B C 1
ATOM 1422 O O . LEU B 1 24 ? 1.861 -33.583 -23.762 1.00 16.31 18 LEU B O 1
ATOM 1427 N N . LEU B 1 25 ? 3.007 -33.657 -21.835 1.00 16.83 19 LEU B N 1
ATOM 1428 C CA . LEU B 1 25 ? 2.331 -32.469 -21.297 1.00 17.17 19 LEU B CA 1
ATOM 1429 C C . LEU B 1 25 ? 2.592 -31.299 -22.195 1.00 16.16 19 LEU B C 1
ATOM 1430 O O . LEU B 1 25 ? 1.660 -30.535 -22.526 1.00 15.42 19 LEU B O 1
ATOM 1435 N N . TYR B 1 26 ? 3.818 -31.019 -22.538 1.00 15.33 20 TYR B N 1
ATOM 1436 C CA . TYR B 1 26 ? 4.188 -29.890 -23.384 1.00 13.88 20 TYR B CA 1
ATOM 1437 C C . TYR B 1 26 ? 3.630 -29.977 -24.749 1.00 14.30 20 TYR B C 1
ATOM 1438 O O . TYR B 1 26 ? 3.174 -28.951 -25.363 1.00 14.33 20 TYR B O 1
ATOM 1447 N N . THR B 1 27 ? 3.540 -31.153 -25.311 1.00 15.47 21 THR B N 1
ATOM 1448 C CA . THR B 1 27 ? 2.960 -31.315 -26.674 1.00 15.38 21 THR B CA 1
ATOM 1449 C C . THR B 1 27 ? 1.430 -30.983 -26.606 1.00 15.03 21 THR B C 1
ATOM 1450 O O . THR B 1 27 ? 0.891 -30.278 -27.470 1.00 15.35 21 THR B O 1
ATOM 1454 N N . LEU B 1 28 ? 0.725 -31.533 -25.624 1.00 14.06 22 LEU B N 1
ATOM 1455 C CA . LEU B 1 28 ? -0.694 -31.264 -25.485 1.00 15.21 22 LEU B CA 1
ATOM 1456 C C . LEU B 1 28 ? -0.920 -29.758 -25.260 1.00 13.85 22 LEU B C 1
ATOM 1457 O O . LEU B 1 28 ? -1.781 -29.130 -25.947 1.00 12.13 22 LEU B O 1
ATOM 1462 N N . VAL B 1 29 ? -0.258 -29.166 -24.315 1.00 13.18 23 VAL B N 1
ATOM 1463 C CA . VAL B 1 29 ? -0.477 -27.728 -23.987 1.00 13.21 23 VAL B CA 1
ATOM 1464 C C . VAL B 1 29 ? -0.141 -26.888 -25.189 1.00 13.38 23 VAL B C 1
ATOM 1465 O O . VAL B 1 29 ? -0.837 -25.946 -25.504 1.00 12.69 23 VAL B O 1
ATOM 1469 N N . SER B 1 30 ? 0.940 -27.168 -25.868 1.00 14.33 24 SER B N 1
ATOM 1470 C CA . SER B 1 30 ? 1.311 -26.478 -27.067 1.00 13.88 24 SER B CA 1
ATOM 1471 C C . SER B 1 30 ? 0.218 -26.590 -28.150 1.00 13.48 24 SER B C 1
ATOM 1472 O O . SER B 1 30 ? -0.087 -25.548 -28.806 1.00 14.48 24 SER B O 1
ATOM 1475 N N . ALA B 1 31 ? -0.441 -27.698 -28.328 1.00 12.62 25 ALA B N 1
ATOM 1476 C CA . ALA B 1 31 ? -1.499 -27.888 -29.310 1.00 13.07 25 ALA B CA 1
ATOM 1477 C C . ALA B 1 31 ? -2.705 -27.013 -28.812 1.00 13.14 25 ALA B C 1
ATOM 1478 O O . ALA B 1 31 ? -3.347 -26.376 -29.650 1.00 13.47 25 ALA B O 1
ATOM 1480 N N . TYR B 1 32 ? -3.009 -27.004 -27.517 1.00 11.84 26 TYR B N 1
ATOM 1481 C CA . TYR B 1 32 ? -4.105 -26.174 -27.043 1.00 13.09 26 TYR B CA 1
ATOM 1482 C C . TYR B 1 32 ? -3.840 -24.736 -27.392 1.00 12.71 26 TYR B C 1
ATOM 1483 O O . TYR B 1 32 ? -4.729 -24.007 -27.890 1.00 13.47 26 TYR B O 1
ATOM 1492 N N . LEU B 1 33 ? -2.636 -24.234 -27.169 1.00 11.93 27 LEU B N 1
ATOM 1493 C CA . LEU B 1 33 ? -2.284 -22.874 -27.377 1.00 13.20 27 LEU B CA 1
ATOM 1494 C C . LEU B 1 33 ? -2.148 -22.452 -28.828 1.00 11.45 27 LEU B C 1
ATOM 1495 O O . LEU B 1 33 ? -2.426 -21.322 -29.232 1.00 11.73 27 LEU B O 1
ATOM 1500 N N . GLU B 1 34 ? -1.743 -23.393 -29.655 1.00 12.09 28 GLU B N 1
ATOM 1501 C CA . GLU B 1 34 ? -1.738 -23.182 -31.096 1.00 11.51 28 GLU B CA 1
ATOM 1502 C C . GLU B 1 34 ? -3.157 -22.893 -31.614 1.00 11.53 28 GLU B C 1
ATOM 1503 O O . GLU B 1 34 ? -3.416 -21.940 -32.359 1.00 11.95 28 GLU B O 1
ATOM 1509 N N . HIS B 1 35 ? -4.062 -23.761 -31.120 1.00 11.64 29 HIS B N 1
ATOM 1510 C CA . HIS B 1 35 ? -5.487 -23.626 -31.497 1.00 11.37 29 HIS B CA 1
ATOM 1511 C C . HIS B 1 35 ? -6.064 -22.301 -31.036 1.00 11.29 29 HIS B C 1
ATOM 1512 O O . HIS B 1 35 ? -6.687 -21.569 -31.806 1.00 12.02 29 HIS B O 1
ATOM 1519 N N . THR B 1 36 ? -5.832 -21.964 -29.758 1.00 11.16 30 THR B N 1
ATOM 1520 C CA . THR B 1 36 ? -6.384 -20.724 -29.238 1.00 11.56 30 THR B CA 1
ATOM 1521 C C . THR B 1 36 ? -5.774 -19.498 -29.821 1.00 10.99 30 THR B C 1
ATOM 1522 O O . THR B 1 36 ? -6.416 -18.470 -29.999 1.00 12.24 30 THR B O 1
ATOM 1526 N N . ALA B 1 37 ? -4.492 -19.535 -30.203 1.00 11.19 31 ALA B N 1
ATOM 1527 C CA . ALA B 1 37 ? -3.937 -18.435 -30.963 1.00 11.47 31 ALA B CA 1
ATOM 1528 C C . ALA B 1 37 ? -4.596 -18.251 -32.307 1.00 11.25 31 ALA B C 1
ATOM 1529 O O . ALA B 1 37 ? -4.831 -17.149 -32.726 1.00 13.57 31 ALA B O 1
ATOM 1531 N N . GLN B 1 38 ? -4.849 -19.368 -32.985 1.00 12.37 32 GLN B N 1
ATOM 1532 C CA . GLN B 1 38 ? -5.431 -19.341 -34.330 1.00 14.08 32 GLN B CA 1
ATOM 1533 C C . GLN B 1 38 ? -6.849 -18.797 -34.240 1.00 14.44 32 GLN B C 1
ATOM 1534 O O . GLN B 1 38 ? -7.321 -18.199 -35.193 1.00 16.09 32 GLN B O 1
ATOM 1540 N N . THR B 1 39 ? -7.601 -19.037 -33.162 1.00 12.55 33 THR B N 1
ATOM 1541 C CA . THR B 1 39 ? -8.954 -18.569 -33.076 1.00 12.25 33 THR B CA 1
ATOM 1542 C C . THR B 1 39 ? -9.091 -17.258 -32.381 1.00 12.70 33 THR B C 1
ATOM 1543 O O . THR B 1 39 ? -10.190 -16.739 -32.248 1.00 14.36 33 THR B O 1
ATOM 1547 N N . GLY B 1 40 ? -8.018 -16.699 -31.801 1.00 13.12 34 GLY B N 1
ATOM 1548 C CA . GLY B 1 40 ? -8.143 -15.503 -30.980 1.00 12.62 34 GLY B CA 1
ATOM 1549 C C . GLY B 1 40 ? -8.757 -15.718 -29.606 1.00 13.84 34 GLY B C 1
ATOM 1550 O O . GLY B 1 40 ? -9.213 -14.743 -28.979 1.00 15.85 34 GLY B O 1
ATOM 1551 N N . ASP B 1 41 ? -8.826 -16.957 -29.141 1.00 12.67 35 ASP B N 1
ATOM 1552 C CA . ASP B 1 41 ? -9.461 -17.303 -27.813 1.00 13.56 35 ASP B CA 1
ATOM 1553 C C . ASP B 1 41 ? -8.475 -17.036 -26.685 1.00 13.41 35 ASP B C 1
ATOM 1554 O O . ASP B 1 41 ? -8.051 -17.994 -26.039 1.00 14.00 35 ASP B O 1
ATOM 1559 N N . GLU B 1 42 ? -8.144 -15.778 -26.449 1.00 14.04 36 GLU B N 1
ATOM 1560 C CA . GLU B 1 42 ? -7.155 -15.385 -25.423 1.00 15.04 36 GLU B CA 1
ATOM 1561 C C . GLU B 1 42 ? -7.565 -15.873 -24.051 1.00 13.86 36 GLU B C 1
ATOM 1562 O O . GLU B 1 42 ? -6.707 -16.202 -23.232 1.00 14.20 36 GLU B O 1
ATOM 1568 N N . SER B 1 43 ? -8.839 -15.889 -23.782 1.00 15.15 37 SER B N 1
ATOM 1569 C CA . SER B 1 43 ? -9.349 -16.319 -22.490 1.00 13.92 37 SER B CA 1
ATOM 1570 C C . SER B 1 43 ? -9.306 -17.767 -22.320 1.00 15.09 37 SER B C 1
ATOM 1571 O O . SER B 1 43 ? -9.659 -18.335 -21.244 1.00 16.82 37 SER B O 1
ATOM 1574 N N . LEU B 1 44 ? -8.959 -18.581 -23.366 1.00 14.32 38 LEU B N 1
ATOM 1575 C CA . LEU B 1 44 ? -8.871 -20.013 -23.259 1.00 13.48 38 LEU B CA 1
ATOM 1576 C C . LEU B 1 44 ? -10.214 -20.640 -22.929 1.00 13.94 38 LEU B C 1
ATOM 1577 O O . LEU B 1 44 ? -10.340 -21.617 -22.216 1.00 14.34 38 LEU B O 1
ATOM 1582 N N . SER B 1 45 ? -11.254 -20.035 -23.446 1.00 14.47 39 SER B N 1
ATOM 1583 C CA . SER B 1 45 ? -12.652 -20.463 -23.174 1.00 15.05 39 SER B CA 1
ATOM 1584 C C . SER B 1 45 ? -12.938 -21.810 -23.695 1.00 15.83 39 SER B C 1
ATOM 1585 O O . SER B 1 45 ? -13.754 -22.551 -23.087 1.00 16.67 39 SER B O 1
ATOM 1588 N N . CYS B 1 46 ? -12.257 -22.276 -24.724 1.00 13.81 40 CYS B N 1
ATOM 1589 C CA . CYS B 1 46 ? -12.529 -23.567 -25.273 1.00 13.96 40 CYS B CA 1
ATOM 1590 C C . CYS B 1 46 ? -11.956 -24.742 -24.441 1.00 13.40 40 CYS B C 1
ATOM 1591 O O . CYS B 1 46 ? -12.267 -25.921 -24.695 1.00 14.37 40 CYS B O 1
ATOM 1594 N N . LEU B 1 47 ? -11.092 -24.420 -23.475 1.00 12.62 41 LEU B N 1
ATOM 1595 C CA . LEU B 1 47 ? -10.442 -25.474 -22.651 1.00 12.39 41 LEU B CA 1
ATOM 1596 C C . LEU B 1 47 ? -11.308 -25.821 -21.466 1.00 14.58 41 LEU B C 1
ATOM 1597 O O . LEU B 1 47 ? -11.866 -24.964 -20.776 1.00 14.97 41 LEU B O 1
ATOM 1602 N N . SER B 1 48 ? -11.327 -27.094 -21.183 1.00 13.41 42 SER B N 1
ATOM 1603 C CA . SER B 1 48 ? -12.037 -27.576 -19.953 1.00 13.98 42 SER B CA 1
ATOM 1604 C C . SER B 1 48 ? -11.219 -27.238 -18.735 1.00 14.48 42 SER B C 1
ATOM 1605 O O . SER B 1 48 ? -10.022 -26.884 -18.830 1.00 14.01 42 SER B O 1
ATOM 1608 N N . ASP B 1 49 ? -11.830 -27.412 -17.562 1.00 14.60 43 ASP B N 1
ATOM 1609 C CA . ASP B 1 49 ? -11.135 -27.218 -16.334 1.00 14.33 43 ASP B CA 1
ATOM 1610 C C . ASP B 1 49 ? -9.865 -28.102 -16.262 1.00 14.46 43 ASP B C 1
ATOM 1611 O O . ASP B 1 49 ? -8.785 -27.693 -15.898 1.00 13.96 43 ASP B O 1
ATOM 1616 N N . ASP B 1 50 ? -9.961 -29.355 -16.684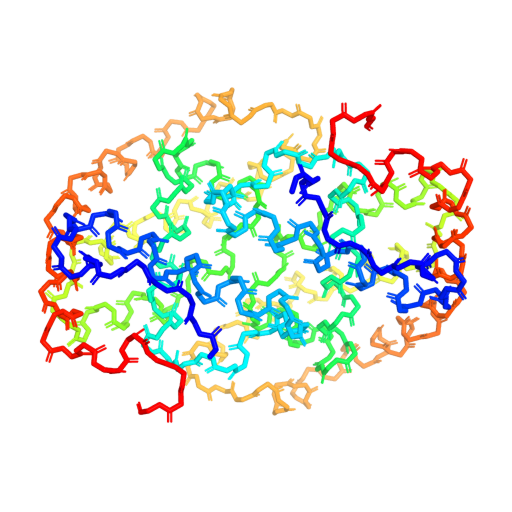 1.00 14.80 44 ASP B N 1
ATOM 1617 C CA . ASP B 1 50 ? -8.867 -30.288 -16.670 1.00 14.48 44 ASP B CA 1
ATOM 1618 C C . ASP B 1 50 ? -7.752 -29.840 -17.591 1.00 13.44 44 ASP B C 1
ATOM 1619 O O . ASP B 1 50 ? -6.584 -30.007 -17.292 1.00 14.79 44 ASP B O 1
ATOM 1624 N N . GLN B 1 51 ? -8.109 -29.296 -18.774 1.00 13.56 45 GLN B N 1
ATOM 1625 C CA . GLN B 1 51 ? -7.123 -28.744 -19.690 1.00 12.84 45 GLN B CA 1
ATOM 1626 C C . GLN B 1 51 ? -6.437 -27.503 -19.128 1.00 12.27 45 GLN B C 1
ATOM 1627 O O . GLN B 1 51 ? -5.263 -27.240 -19.383 1.00 12.52 45 GLN B O 1
ATOM 1633 N N . HIS B 1 52 ? -7.189 -26.699 -18.377 1.00 12.31 46 HIS B N 1
ATOM 1634 C CA . HIS B 1 52 ? -6.614 -25.577 -17.632 1.00 11.91 46 HIS B CA 1
ATOM 1635 C C . HIS B 1 52 ? -5.661 -26.057 -16.569 1.00 13.15 46 HIS B C 1
ATOM 1636 O O . HIS B 1 52 ? -4.635 -25.421 -16.331 1.00 12.85 46 HIS B O 1
ATOM 1643 N N . THR B 1 53 ? -5.926 -27.197 -15.933 1.00 12.99 47 THR B N 1
ATOM 1644 C CA . THR B 1 53 ? -4.978 -27.746 -14.950 1.00 12.44 47 THR B CA 1
ATOM 1645 C C . THR B 1 53 ? -3.677 -28.095 -15.673 1.00 13.05 47 THR B C 1
ATOM 1646 O O . THR B 1 53 ? -2.575 -27.760 -15.210 1.00 13.16 47 THR B O 1
ATOM 1650 N N . LEU B 1 54 ? -3.742 -28.788 -16.798 1.00 12.85 48 LEU B N 1
ATOM 1651 C CA . LEU B 1 54 ? -2.538 -29.101 -17.556 1.00 12.88 48 LEU B CA 1
ATOM 1652 C C . LEU B 1 54 ? -1.797 -27.866 -17.947 1.00 12.44 48 LEU B C 1
ATOM 1653 O O . LEU B 1 54 ? -0.570 -27.803 -17.844 1.00 12.83 48 LEU B O 1
ATOM 1658 N N . THR B 1 55 ? -2.491 -26.869 -18.440 1.00 12.67 49 THR B N 1
ATOM 1659 C CA . THR B 1 55 ? -1.845 -25.663 -18.916 1.00 12.50 49 THR B CA 1
ATOM 1660 C C . THR B 1 55 ? -1.080 -24.957 -17.805 1.00 12.43 49 THR B C 1
ATOM 1661 O O . THR B 1 55 ? 0.020 -24.557 -17.971 1.00 12.31 49 THR B O 1
ATOM 1665 N N . ALA B 1 56 ? -1.707 -24.834 -16.665 1.00 11.72 50 ALA B N 1
ATOM 1666 C CA . ALA B 1 56 ? -1.103 -24.209 -15.535 1.00 12.12 50 ALA B CA 1
ATOM 1667 C C . ALA B 1 56 ? 0.125 -25.001 -15.025 1.00 12.01 50 ALA B C 1
ATOM 1668 O O . ALA B 1 56 ? 1.146 -24.375 -14.674 1.00 12.63 50 ALA B O 1
ATOM 1670 N N . PHE B 1 57 ? -0.035 -26.315 -14.960 1.00 12.46 51 PHE B N 1
ATOM 1671 C CA . PHE B 1 57 ? 1.125 -27.129 -14.537 1.00 13.63 51 PHE B CA 1
ATOM 1672 C C . PHE B 1 57 ? 2.274 -26.963 -15.515 1.00 12.81 51 PHE B C 1
ATOM 1673 O O . PHE B 1 57 ? 3.431 -26.769 -15.111 1.00 13.77 51 PHE B O 1
ATOM 1681 N N . CYS B 1 58 ? 2.023 -26.908 -16.799 1.00 12.70 52 CYS B N 1
ATOM 1682 C CA . CYS B 1 58 ? 3.064 -26.710 -17.747 1.00 12.93 52 CYS B CA 1
ATOM 1683 C C . CYS B 1 58 ? 3.751 -25.384 -17.602 1.00 13.31 52 CYS B C 1
ATOM 1684 O O . CYS B 1 58 ? 4.977 -25.297 -17.685 1.00 13.68 52 CYS B O 1
ATOM 1687 N N . TYR B 1 59 ? 3.038 -24.293 -17.373 1.00 12.77 53 TYR B N 1
ATOM 1688 C CA . TYR B 1 59 ? 3.636 -23.002 -17.133 1.00 13.21 53 TYR B CA 1
ATOM 1689 C C . TYR B 1 59 ? 4.423 -22.969 -15.846 1.00 13.16 53 TYR B C 1
ATOM 1690 O O . TYR B 1 59 ? 5.513 -22.366 -15.798 1.00 14.04 53 TYR B O 1
ATOM 1699 N N . LEU B 1 60 ? 3.905 -23.550 -14.793 1.00 12.82 54 LEU B N 1
ATOM 1700 C CA . LEU B 1 60 ? 4.660 -23.733 -13.585 1.00 12.68 54 LEU B CA 1
ATOM 1701 C C . LEU B 1 60 ? 6.022 -24.366 -13.867 1.00 12.75 54 LEU B C 1
ATOM 1702 O O . LEU B 1 60 ? 7.063 -23.883 -13.461 1.00 13.73 54 LEU B O 1
ATOM 1707 N N . ASP B 1 61 ? 5.933 -25.497 -14.532 1.00 12.32 55 ASP B N 1
ATOM 1708 C CA . ASP B 1 61 ? 7.161 -26.291 -14.859 1.00 13.52 55 ASP B CA 1
ATOM 1709 C C . ASP B 1 61 ? 8.099 -25.492 -15.668 1.00 14.42 55 ASP B C 1
ATOM 1710 O O . ASP B 1 61 ? 9.319 -25.431 -15.353 1.00 15.02 55 ASP B O 1
ATOM 1715 N N . SER B 1 62 ? 7.675 -24.844 -16.738 1.00 14.30 56 SER B N 1
ATOM 1716 C CA . SER B 1 62 ? 8.602 -24.169 -17.625 1.00 14.14 56 SER B CA 1
ATOM 1717 C C . SER B 1 62 ? 9.265 -23.067 -16.967 1.00 14.82 56 SER B C 1
ATOM 1718 O O . SER B 1 62 ? 10.486 -22.834 -17.072 1.00 15.24 56 SER B O 1
ATOM 1721 N N . GLN B 1 63 ? 8.536 -22.269 -16.161 1.00 12.93 57 GLN B N 1
ATOM 1722 C CA . GLN B 1 63 ? 9.126 -21.163 -15.579 1.00 12.71 57 GLN B CA 1
ATOM 1723 C C . GLN B 1 63 ? 10.126 -21.521 -14.460 1.00 12.26 57 GLN B C 1
ATOM 1724 O O . GLN B 1 63 ? 11.211 -20.897 -14.330 1.00 13.49 57 GLN B O 1
ATOM 1730 N N . VAL B 1 64 ? 9.736 -22.447 -13.599 1.00 12.24 58 VAL B N 1
ATOM 1731 C CA . VAL B 1 64 ? 10.647 -22.869 -12.517 1.00 12.74 58 VAL B CA 1
ATOM 1732 C C . VAL B 1 64 ? 11.881 -23.547 -13.129 1.00 13.36 58 VAL B C 1
ATOM 1733 O O . VAL B 1 64 ? 12.948 -23.314 -12.576 1.00 14.25 58 VAL B O 1
ATOM 1737 N N . GLU B 1 65 ? 11.705 -24.441 -14.093 1.00 14.00 59 GLU B N 1
ATOM 1738 C CA . GLU B 1 65 ? 12.909 -25.060 -14.683 1.00 15.11 59 GLU B CA 1
ATOM 1739 C C . GLU B 1 65 ? 13.784 -24.067 -15.306 1.00 16.69 59 GLU B C 1
ATOM 1740 O O . GLU B 1 65 ? 15.023 -24.140 -15.166 1.00 18.38 59 GLU B O 1
ATOM 1746 N N . GLU B 1 66 ? 13.313 -23.061 -15.969 1.00 14.49 60 GLU B N 1
ATOM 1747 C CA . GLU B 1 66 ? 14.127 -22.024 -16.635 1.00 15.35 60 GLU B CA 1
ATOM 1748 C C . GLU B 1 66 ? 14.852 -21.071 -15.685 1.00 18.07 60 GLU B C 1
ATOM 1749 O O . GLU B 1 66 ? 16.005 -20.716 -15.846 1.00 18.28 60 GLU B O 1
ATOM 1755 N N . GLY B 1 67 ? 14.140 -20.553 -14.676 1.00 14.58 61 GLY B N 1
ATOM 1756 C CA . GLY B 1 67 ? 14.617 -19.537 -13.823 1.00 14.07 61 GLY B CA 1
ATOM 1757 C C . GLY B 1 67 ? 14.151 -19.489 -12.349 1.00 12.31 61 GLY B C 1
ATOM 1758 O O . GLY B 1 67 ? 14.241 -18.462 -11.726 1.00 14.85 61 GLY B O 1
ATOM 1759 N N . GLY B 1 68 ? 13.583 -20.576 -11.939 1.00 12.98 62 GLY B N 1
ATOM 1760 C CA . GLY B 1 68 ? 13.093 -20.703 -10.576 1.00 13.31 62 GLY B CA 1
ATOM 1761 C C . GLY B 1 68 ? 11.737 -20.045 -10.367 1.00 12.58 62 GLY B C 1
ATOM 1762 O O . GLY B 1 68 ? 11.191 -19.327 -11.196 1.00 13.38 62 GLY B O 1
ATOM 1763 N N . PHE B 1 69 ? 11.276 -20.197 -9.144 1.00 11.31 63 PHE B N 1
ATOM 1764 C CA . PHE B 1 69 ? 10.071 -19.440 -8.720 1.00 11.01 63 PHE B CA 1
ATOM 1765 C C . PHE B 1 69 ? 10.320 -17.935 -8.856 1.00 11.21 63 PHE B C 1
ATOM 1766 O O . PHE B 1 69 ? 9.385 -17.161 -9.102 1.00 11.43 63 PHE B O 1
ATOM 1774 N N . VAL B 1 70 ? 11.556 -17.413 -8.720 1.00 11.80 64 VAL B N 1
ATOM 1775 C CA . VAL B 1 70 ? 11.855 -16.035 -8.889 1.00 12.11 64 VAL B CA 1
ATOM 1776 C C . VAL B 1 70 ? 11.463 -15.582 -10.343 1.00 11.70 64 VAL B C 1
ATOM 1777 O O . VAL B 1 70 ? 10.898 -14.490 -10.543 1.00 12.30 64 VAL B O 1
ATOM 1781 N N . GLN B 1 71 ? 11.857 -16.376 -11.355 1.00 11.18 65 GLN B N 1
ATOM 1782 C CA . GLN B 1 71 ? 11.379 -15.993 -12.729 1.00 11.56 65 GLN B CA 1
ATOM 1783 C C . GLN B 1 71 ? 9.849 -15.970 -12.834 1.00 10.45 65 GLN B C 1
ATOM 1784 O O . GLN B 1 71 ? 9.306 -15.099 -13.421 1.00 11.90 65 GLN B O 1
ATOM 1790 N N . LEU B 1 72 ? 9.234 -17.018 -12.313 1.00 11.50 66 LEU B N 1
ATOM 1791 C CA . LEU B 1 72 ? 7.757 -17.139 -12.315 1.00 11.33 66 LEU B CA 1
ATOM 1792 C C . LEU B 1 72 ? 7.165 -15.880 -11.805 1.00 12.42 66 LEU B C 1
ATOM 1793 O O . LEU B 1 72 ? 6.233 -15.257 -12.389 1.00 12.07 66 LEU B O 1
ATOM 1798 N N . ILE B 1 73 ? 7.665 -15.375 -10.664 1.00 10.68 67 ILE B N 1
ATOM 1799 C CA . ILE B 1 73 ? 7.179 -14.178 -10.003 1.00 10.76 67 ILE B CA 1
ATOM 1800 C C . ILE B 1 73 ? 7.485 -12.989 -10.797 1.00 11.25 67 ILE B C 1
ATOM 1801 O O . ILE B 1 73 ? 6.670 -12.111 -11.090 1.00 12.00 67 ILE B O 1
ATOM 1806 N N . ALA B 1 74 ? 8.774 -12.774 -11.167 1.00 10.96 68 ALA B N 1
ATOM 1807 C CA . ALA B 1 74 ? 9.184 -11.577 -11.852 1.00 12.42 68 ALA B CA 1
ATOM 1808 C C . ALA B 1 74 ? 8.457 -11.375 -13.172 1.00 11.25 68 ALA B C 1
ATOM 1809 O O . ALA B 1 74 ? 8.096 -10.242 -13.516 1.00 12.60 68 ALA B O 1
ATOM 1811 N N . SER B 1 75 ? 8.194 -12.442 -13.897 1.00 12.69 69 SER B N 1
ATOM 1812 C CA . SER B 1 75 ? 7.515 -12.399 -15.201 1.00 12.51 69 SER B CA 1
ATOM 1813 C C . SER B 1 75 ? 6.079 -12.135 -15.081 1.00 14.33 69 SER B C 1
ATOM 1814 O O . SER B 1 75 ? 5.404 -11.820 -16.063 1.00 15.44 69 SER B O 1
ATOM 1817 N N . GLY B 1 76 ? 5.501 -12.253 -13.897 1.00 12.48 70 GLY B N 1
ATOM 1818 C CA . GLY B 1 76 ? 4.076 -11.910 -13.701 1.00 12.76 70 GLY B CA 1
ATOM 1819 C C . GLY B 1 76 ? 3.122 -13.030 -13.594 1.00 10.60 70 GLY B C 1
ATOM 1820 O O . GLY B 1 76 ? 1.878 -12.810 -13.767 1.00 11.75 70 GLY B O 1
ATOM 1821 N N . TYR B 1 77 ? 3.498 -14.269 -13.335 1.00 10.63 71 TYR B N 1
ATOM 1822 C CA . TYR B 1 77 ? 2.662 -15.440 -13.199 1.00 10.67 71 TYR B CA 1
ATOM 1823 C C . TYR B 1 77 ? 2.059 -15.666 -11.807 1.00 9.78 71 TYR B C 1
ATOM 1824 O O . TYR B 1 77 ? 1.311 -16.602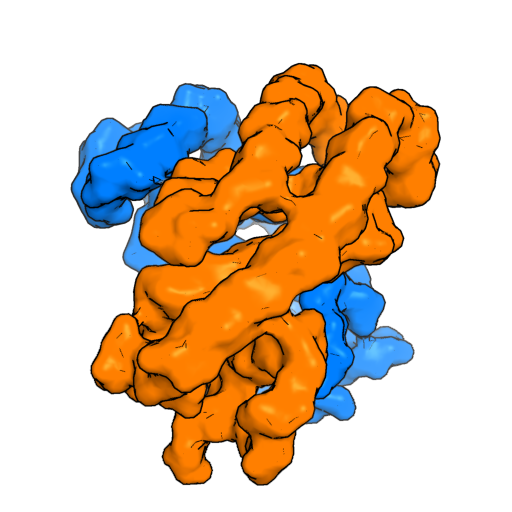 -11.655 1.00 11.87 71 TYR B O 1
ATOM 1833 N N . GLY B 1 78 ? 2.430 -14.818 -10.878 1.00 10.62 72 GLY B N 1
ATOM 1834 C CA . GLY B 1 78 ? 2.059 -15.150 -9.492 1.00 11.66 72 GLY B CA 1
ATOM 1835 C C . GLY B 1 78 ? 0.566 -15.332 -9.206 1.00 11.85 72 GLY B C 1
ATOM 1836 O O . GLY B 1 78 ? 0.176 -16.245 -8.486 1.00 11.82 72 GLY B O 1
ATOM 1837 N N . GLU B 1 79 ? -0.282 -14.466 -9.807 1.00 11.49 73 GLU B N 1
ATOM 1838 C CA . GLU B 1 79 ? -1.711 -14.601 -9.569 1.00 11.58 73 GLU B CA 1
ATOM 1839 C C . GLU B 1 79 ? -2.357 -15.559 -10.512 1.00 11.51 73 GLU B C 1
ATOM 1840 O O . GLU B 1 79 ? -3.602 -15.745 -10.445 1.00 12.38 73 GLU B O 1
ATOM 1846 N N . TYR B 1 80 ? -1.648 -16.254 -11.380 1.00 11.42 74 TYR B N 1
ATOM 1847 C CA . TYR B 1 80 ? -2.122 -17.358 -12.129 1.00 10.93 74 TYR B CA 1
ATOM 1848 C C . TYR B 1 80 ? -1.793 -18.676 -11.462 1.00 12.49 74 TYR B C 1
ATOM 1849 O O . TYR B 1 80 ? -2.609 -19.580 -11.343 1.00 12.74 74 TYR B O 1
ATOM 1858 N N . ILE B 1 81 ? -0.530 -18.824 -11.037 1.00 12.03 75 ILE B N 1
ATOM 1859 C CA . ILE B 1 81 ? -0.033 -20.051 -10.426 1.00 11.64 75 ILE B CA 1
ATOM 1860 C C . ILE B 1 81 ? -0.390 -20.233 -8.980 1.00 11.42 75 ILE B C 1
ATOM 1861 O O . ILE B 1 81 ? -0.761 -21.347 -8.586 1.00 12.46 75 ILE B O 1
ATOM 1866 N N . PHE B 1 82 ? -0.223 -19.193 -8.201 1.00 11.10 76 PHE B N 1
ATOM 1867 C CA . PHE B 1 82 ? -0.457 -19.278 -6.736 1.00 12.12 76 PHE B CA 1
ATOM 1868 C C . PHE B 1 82 ? -1.959 -19.056 -6.447 1.00 11.47 76 PHE B C 1
ATOM 1869 O O . PHE B 1 82 ? -2.327 -18.056 -5.815 1.00 12.63 76 PHE B O 1
ATOM 1877 N N . ARG B 1 83 ? -2.771 -19.951 -6.949 1.00 11.49 77 ARG B N 1
ATOM 1878 C CA . ARG B 1 83 ? -4.244 -19.907 -6.790 1.00 10.83 77 ARG B CA 1
ATOM 1879 C C . ARG B 1 83 ? -4.681 -21.338 -6.446 1.00 12.67 77 ARG B C 1
ATOM 1880 O O . ARG B 1 83 ? -4.114 -22.322 -6.942 1.00 13.30 77 ARG B O 1
ATOM 1888 N N . ASN B 1 84 ? -5.745 -21.455 -5.687 1.00 12.91 78 ASN B N 1
ATOM 1889 C CA . ASN B 1 84 ? -6.143 -22.797 -5.247 1.00 14.52 78 ASN B CA 1
ATOM 1890 C C . ASN B 1 84 ? -6.556 -23.707 -6.349 1.00 13.82 78 ASN B C 1
ATOM 1891 O O . ASN B 1 84 ? -6.324 -24.929 -6.170 1.00 15.05 78 ASN B O 1
ATOM 1896 N N . PRO B 1 85 ? -7.140 -23.262 -7.483 1.00 14.05 79 PRO B N 1
ATOM 1897 C CA . PRO B 1 85 ? -7.633 -24.277 -8.410 1.00 16.62 79 PRO B CA 1
ATOM 1898 C C . PRO B 1 85 ? -6.577 -25.251 -8.913 1.00 16.57 79 PRO B C 1
ATOM 1899 O O . PRO B 1 85 ? -6.936 -26.422 -9.072 1.00 18.62 79 PRO B O 1
ATOM 1903 N N . LEU B 1 86 ? -5.364 -24.786 -9.127 1.00 16.37 80 LEU B N 1
ATOM 1904 C CA . LEU B 1 86 ? -4.278 -25.660 -9.612 1.00 16.12 80 LEU B CA 1
ATOM 1905 C C . LEU B 1 86 ? -3.946 -26.756 -8.595 1.00 16.69 80 LEU B C 1
ATOM 1906 O O . LEU B 1 86 ? -4.061 -27.953 -8.845 1.00 16.24 80 LEU B O 1
ATOM 1911 N N . ALA B 1 87 ? -3.659 -26.319 -7.388 1.00 17.37 81 ALA B N 1
ATOM 1912 C CA . ALA B 1 87 ? -3.246 -27.301 -6.341 1.00 18.36 81 ALA B CA 1
ATOM 1913 C C . ALA B 1 87 ? -4.399 -28.174 -5.986 1.00 18.17 81 ALA B C 1
ATOM 1914 O O . ALA B 1 87 ? -4.193 -29.441 -5.817 1.00 20.53 81 ALA B O 1
ATOM 1916 N N . ASP B 1 88 ? -5.658 -27.681 -5.881 1.00 17.29 82 ASP B N 1
ATOM 1917 C CA . ASP B 1 88 ? -6.834 -28.472 -5.539 1.00 19.16 82 ASP B CA 1
ATOM 1918 C C . ASP B 1 88 ? -7.100 -29.511 -6.641 1.00 17.98 82 ASP B C 1
ATOM 1919 O O . ASP B 1 88 ? -7.464 -30.704 -6.361 1.00 18.85 82 ASP B O 1
ATOM 1924 N N . SER B 1 89 ? -6.940 -29.130 -7.936 1.00 17.97 83 SER B N 1
ATOM 1925 C CA . SER B 1 89 ? -7.206 -30.112 -8.977 1.00 18.79 83 SER B CA 1
ATOM 1926 C C . SER B 1 89 ? -6.185 -31.202 -8.998 1.00 18.82 83 SER B C 1
ATOM 1927 O O . SER B 1 89 ? -6.570 -32.387 -9.145 1.00 21.14 83 SER B O 1
ATOM 1930 N N . LEU B 1 90 ? -4.921 -30.875 -8.817 1.00 16.81 84 LEU B N 1
ATOM 1931 C CA . LEU B 1 90 ? -3.859 -31.910 -8.746 1.00 17.26 84 LEU B CA 1
ATOM 1932 C C . LEU B 1 90 ? -4.112 -32.826 -7.562 1.00 18.68 84 LEU B C 1
ATOM 1933 O O . LEU B 1 90 ? -3.964 -34.047 -7.727 1.00 20.18 84 LEU B O 1
ATOM 1938 N N . ARG B 1 91 ? -4.452 -32.280 -6.411 1.00 20.64 85 ARG B N 1
ATOM 1939 C CA . ARG B 1 91 ? -4.769 -33.147 -5.254 1.00 20.23 85 ARG B CA 1
ATOM 1940 C C . ARG B 1 91 ? -5.922 -34.063 -5.558 1.00 22.20 85 ARG B C 1
ATOM 1941 O O . ARG B 1 91 ? -5.895 -35.272 -5.078 1.00 24.29 85 ARG B O 1
ATOM 1949 N N . ARG B 1 92 ? -6.949 -33.642 -6.297 1.00 21.23 86 ARG B N 1
ATOM 1950 C CA . ARG B 1 92 ? -8.079 -34.519 -6.622 1.00 23.40 86 ARG B CA 1
ATOM 1951 C C . ARG B 1 92 ? -7.603 -35.731 -7.416 1.00 24.52 86 ARG B C 1
ATOM 1952 O O . ARG B 1 92 ? -8.140 -36.847 -7.251 1.00 27.37 86 ARG B O 1
ATOM 1960 N N . TRP B 1 93 ? -6.551 -35.564 -8.211 1.00 21.15 87 TRP B N 1
ATOM 1961 C CA . TRP B 1 93 ? -5.951 -36.643 -9.019 1.00 21.92 87 TRP B CA 1
ATOM 1962 C C . TRP B 1 93 ? -4.871 -37.425 -8.261 1.00 20.90 87 TRP B C 1
ATOM 1963 O O . TRP B 1 93 ? -4.098 -38.147 -8.865 1.00 24.22 87 TRP B O 1
ATOM 1974 N N . LYS B 1 94 ? -4.777 -37.158 -6.989 1.00 22.25 88 LYS B N 1
ATOM 1975 C CA . LYS B 1 94 ? -3.829 -37.781 -6.060 1.00 21.19 88 LYS B CA 1
ATOM 1976 C C . LYS B 1 94 ? -2.400 -37.446 -6.373 1.00 23.75 88 LYS B C 1
ATOM 1977 O O . LYS B 1 94 ? -1.448 -38.174 -6.166 1.00 24.83 88 LYS B O 1
ATOM 1983 N N . ILE B 1 95 ? -2.196 -36.203 -6.834 1.00 21.36 89 ILE B N 1
ATOM 1984 C CA . ILE B 1 95 ? -0.908 -35.624 -7.054 1.00 20.27 89 ILE B CA 1
ATOM 1985 C C . ILE B 1 95 ? -0.714 -34.558 -5.994 1.00 22.04 89 ILE B C 1
ATOM 1986 O O . ILE B 1 95 ? -1.408 -33.519 -5.970 1.00 22.98 89 ILE B O 1
ATOM 1991 N N . LYS B 1 96 ? 0.203 -34.831 -5.071 1.00 20.54 90 LYS B N 1
ATOM 1992 C CA . LYS B 1 96 ? 0.297 -34.112 -3.818 1.00 20.62 90 LYS B CA 1
ATOM 1993 C C . LYS B 1 96 ? 1.583 -33.378 -3.586 1.00 18.28 90 LYS B C 1
ATOM 1994 O O . LYS B 1 96 ? 1.610 -32.397 -2.859 1.00 20.32 90 LYS B O 1
ATOM 2000 N N . ALA B 1 97 ? 2.683 -33.844 -4.135 1.00 19.22 91 ALA B N 1
ATOM 2001 C CA . ALA B 1 97 ? 3.996 -33.297 -3.862 1.00 18.49 91 ALA B CA 1
ATOM 2002 C C . ALA B 1 97 ? 4.193 -31.910 -4.447 1.00 17.82 91 ALA B C 1
ATOM 2003 O O . ALA B 1 97 ? 4.619 -30.984 -3.767 1.00 18.58 91 ALA B O 1
ATOM 2005 N N . VAL B 1 98 ? 3.821 -31.716 -5.723 1.00 17.61 92 VAL B N 1
ATOM 2006 C CA . VAL B 1 98 ? 3.934 -30.354 -6.275 1.00 17.23 92 VAL B CA 1
ATOM 2007 C C . VAL B 1 98 ? 3.009 -29.382 -5.558 1.00 15.33 92 VAL B C 1
ATOM 2008 O O . VAL B 1 98 ? 3.489 -28.278 -5.227 1.00 16.78 92 VAL B O 1
ATOM 2012 N N . PRO B 1 99 ? 1.738 -29.789 -5.246 1.00 15.91 93 PRO B N 1
ATOM 2013 C CA . PRO B 1 99 ? 0.941 -28.881 -4.413 1.00 16.90 93 PRO B CA 1
ATOM 2014 C C . PRO B 1 99 ? 1.566 -28.446 -3.090 1.00 17.57 93 PRO B C 1
ATOM 2015 O O . PRO B 1 99 ? 1.449 -27.288 -2.706 1.00 18.24 93 PRO B O 1
ATOM 2019 N N . LYS B 1 100 ? 2.243 -29.356 -2.419 1.00 17.99 94 LYS B N 1
ATOM 2020 C CA . LYS B 1 100 ? 2.929 -28.981 -1.196 1.00 20.29 94 LYS B CA 1
ATOM 2021 C C . LYS B 1 100 ? 3.959 -27.932 -1.440 1.00 18.91 94 LYS B C 1
ATOM 2022 O O . LYS B 1 100 ? 4.095 -26.986 -0.697 1.00 18.58 94 LYS B O 1
ATOM 2028 N N . VAL B 1 101 ? 4.748 -28.094 -2.504 1.00 17.74 95 VAL B N 1
ATOM 2029 C CA . VAL B 1 101 ? 5.731 -27.104 -2.826 1.00 16.76 95 VAL B CA 1
ATOM 2030 C C . VAL B 1 101 ? 5.107 -25.731 -3.184 1.00 15.30 95 VAL B C 1
ATOM 2031 O O . VAL B 1 101 ? 5.610 -24.663 -2.770 1.00 16.48 95 VAL B O 1
ATOM 2035 N N . LEU B 1 102 ? 3.994 -25.796 -3.906 1.00 16.11 96 LEU B N 1
ATOM 2036 C CA . LEU B 1 102 ? 3.325 -24.542 -4.204 1.00 16.44 96 LEU B CA 1
ATOM 2037 C C . LEU B 1 102 ? 2.892 -23.785 -2.967 1.00 16.99 96 LEU B C 1
ATOM 2038 O O . LEU B 1 102 ? 3.049 -22.562 -2.912 1.00 17.76 96 LEU B O 1
ATOM 2043 N N . ASP B 1 103 ? 2.407 -24.508 -1.951 1.00 16.76 97 ASP B N 1
ATOM 2044 C CA . ASP B 1 103 ? 1.946 -23.815 -0.692 1.00 18.13 97 ASP B CA 1
ATOM 2045 C C . ASP B 1 103 ? 3.113 -23.175 -0.013 1.00 17.63 97 ASP B C 1
ATOM 2046 O O . ASP B 1 103 ? 3.031 -22.045 0.462 1.00 19.53 97 ASP B O 1
ATOM 2051 N N . LYS B 1 104 ? 4.286 -23.812 0.038 1.00 17.46 98 LYS B N 1
ATOM 2052 C CA . LYS B 1 104 ? 5.470 -23.223 0.605 1.00 17.90 98 LYS B CA 1
ATOM 2053 C C . LYS B 1 104 ? 6.018 -22.002 -0.136 1.00 16.37 98 LYS B C 1
ATOM 2054 O O . LYS B 1 104 ? 6.363 -20.962 0.354 1.00 16.59 98 LYS B O 1
ATOM 2060 N N . ALA B 1 105 ? 6.063 -22.153 -1.470 1.00 15.33 99 ALA B N 1
ATOM 2061 C CA . ALA B 1 105 ? 6.475 -21.079 -2.269 1.00 14.19 99 ALA B CA 1
ATOM 2062 C C . ALA B 1 105 ? 5.528 -19.857 -2.260 1.00 13.33 99 ALA B C 1
ATOM 2063 O O . ALA B 1 105 ? 5.960 -18.742 -2.323 1.00 14.05 99 ALA B O 1
ATOM 2065 N N . LYS B 1 106 ? 4.239 -20.165 -2.150 1.00 13.44 100 LYS B N 1
ATOM 2066 C CA . LYS B 1 106 ? 3.256 -19.088 -2.023 1.00 13.63 100 LYS B CA 1
ATOM 2067 C C . LYS B 1 106 ? 3.503 -18.187 -0.810 1.00 13.52 100 LYS B C 1
ATOM 2068 O O . LYS B 1 106 ? 3.460 -16.985 -0.888 1.00 13.85 100 LYS B O 1
ATOM 2074 N N . ALA B 1 107 ? 3.916 -18.835 0.300 1.00 14.45 101 ALA B N 1
ATOM 2075 C CA . ALA B 1 107 ? 4.195 -18.060 1.433 1.00 13.74 101 ALA B CA 1
ATOM 2076 C C . ALA B 1 107 ? 5.341 -17.109 1.290 1.00 13.85 101 ALA B C 1
ATOM 2077 O O . ALA B 1 107 ? 5.334 -15.937 1.714 1.00 16.19 101 ALA B O 1
ATOM 2079 N N . LEU B 1 108 ? 6.391 -17.540 0.526 1.00 14.07 102 LEU B N 1
ATOM 2080 C CA . LEU B 1 108 ? 7.480 -16.702 0.237 1.00 14.77 102 LEU B CA 1
ATOM 2081 C C . LEU B 1 108 ? 7.165 -15.592 -0.759 1.00 13.86 102 LEU B C 1
ATOM 2082 O O . LEU B 1 108 ? 7.644 -14.534 -0.714 1.00 14.72 102 LEU B O 1
ATOM 2087 N N . TYR B 1 109 ? 6.288 -15.960 -1.731 1.00 13.35 103 TYR B N 1
ATOM 2088 C CA . TYR B 1 109 ? 5.748 -14.980 -2.671 1.00 12.83 103 TYR B CA 1
ATOM 2089 C C . TYR B 1 109 ? 4.992 -13.839 -1.985 1.00 12.02 103 TYR B C 1
ATOM 2090 O O . TYR B 1 109 ? 5.151 -12.681 -2.261 1.00 12.68 103 TYR B O 1
ATOM 2099 N N . GLU B 1 110 ? 4.206 -14.229 -0.941 1.00 13.76 104 GLU B N 1
ATOM 2100 C CA . GLU B 1 110 ? 3.519 -13.175 -0.170 1.00 14.21 104 GLU B CA 1
ATOM 2101 C C . GLU B 1 110 ? 4.489 -12.270 0.522 1.00 14.62 104 GLU B C 1
ATOM 2102 O O . GLU B 1 110 ? 4.207 -11.074 0.616 1.00 16.83 104 GLU B O 1
ATOM 2108 N N . GLN B 1 111 ? 5.581 -12.788 1.033 1.00 14.31 105 GLN B N 1
ATOM 2109 C CA . GLN B 1 111 ? 6.617 -11.952 1.727 1.00 17.32 105 GLN B CA 1
ATOM 2110 C C . GLN B 1 111 ? 7.503 -11.100 0.841 1.00 16.38 105 GLN B C 1
ATOM 2111 O O . GLN B 1 111 ? 7.776 -9.935 1.093 1.00 19.16 105 GLN B O 1
ATOM 2117 N N . HIS B 1 112 ? 7.889 -11.696 -0.340 1.00 15.20 106 HIS B N 1
ATOM 2118 C CA . HIS B 1 112 ? 8.904 -11.064 -1.188 1.00 16.43 106 HIS B CA 1
ATOM 2119 C C . HIS B 1 112 ? 8.515 -10.739 -2.616 1.00 14.39 106 HIS B C 1
ATOM 2120 O O . HIS B 1 112 ? 9.277 -10.086 -3.315 1.00 14.37 106 HIS B O 1
ATOM 2127 N N . GLY B 1 113 ? 7.321 -11.163 -2.988 1.00 13.08 107 GLY B N 1
ATOM 2128 C CA . GLY B 1 113 ? 6.920 -10.987 -4.384 1.00 12.87 107 GLY B CA 1
ATOM 2129 C C . GLY B 1 113 ? 6.812 -9.609 -4.812 1.00 12.63 107 GLY B C 1
ATOM 2130 O O . GLY B 1 113 ? 7.181 -9.199 -5.963 1.00 12.76 107 GLY B O 1
ATOM 2131 N N . LYS B 1 114 ? 6.285 -8.675 -4.021 1.00 13.27 108 LYS B N 1
ATOM 2132 C CA . LYS B 1 114 ? 6.180 -7.330 -4.419 1.00 14.38 108 LYS B CA 1
ATOM 2133 C C . LYS B 1 114 ? 7.583 -6.680 -4.653 1.00 14.07 108 LYS B C 1
ATOM 2134 O O . LYS B 1 114 ? 7.779 -5.974 -5.625 1.00 15.35 108 LYS B O 1
ATOM 2140 N N . THR B 1 115 ? 8.523 -6.997 -3.780 1.00 14.83 109 THR B N 1
ATOM 2141 C CA . THR B 1 115 ? 9.860 -6.480 -4.001 1.00 16.75 109 THR B CA 1
ATOM 2142 C C . THR B 1 115 ? 10.512 -7.053 -5.254 1.00 14.47 109 THR B C 1
ATOM 2143 O O . THR B 1 115 ? 11.108 -6.319 -6.040 1.00 15.06 109 THR B O 1
ATOM 2147 N N . ILE B 1 116 ? 10.354 -8.335 -5.432 1.00 13.32 110 ILE B N 1
ATOM 2148 C CA . ILE B 1 116 ? 10.920 -8.981 -6.641 1.00 12.33 110 ILE B CA 1
ATOM 2149 C C . ILE B 1 116 ? 10.371 -8.302 -7.879 1.00 13.47 110 ILE B C 1
ATOM 2150 O O . ILE B 1 116 ? 11.064 -7.961 -8.834 1.00 12.71 110 ILE B O 1
ATOM 2155 N N . GLU B 1 117 ? 9.036 -8.115 -7.938 1.00 13.02 111 GLU B N 1
ATOM 2156 C CA . GLU B 1 117 ? 8.392 -7.529 -9.106 1.00 12.08 111 GLU B CA 1
ATOM 2157 C C . GLU B 1 117 ? 8.792 -6.109 -9.294 1.00 12.17 111 GLU B C 1
ATOM 2158 O O . GLU B 1 117 ? 8.988 -5.660 -10.434 1.00 13.51 111 GLU B O 1
ATOM 2164 N N . THR B 1 118 ? 8.886 -5.316 -8.233 1.00 13.53 112 THR B N 1
ATOM 2165 C CA . THR B 1 118 ? 9.263 -3.934 -8.305 1.00 13.86 112 THR B CA 1
ATOM 2166 C C . THR B 1 118 ? 10.731 -3.792 -8.874 1.00 12.89 112 THR B C 1
ATOM 2167 O O . THR B 1 118 ? 10.991 -2.959 -9.752 1.00 15.53 112 THR B O 1
ATOM 2171 N N . LEU B 1 119 ? 11.588 -4.628 -8.304 1.00 14.37 113 LEU B N 1
ATOM 2172 C CA . LEU B 1 119 ? 12.971 -4.568 -8.800 1.00 14.12 113 LEU B CA 1
ATOM 2173 C C . LEU B 1 119 ? 13.000 -4.985 -10.252 1.00 13.58 113 LEU B C 1
ATOM 2174 O O . LEU B 1 119 ? 13.755 -4.397 -11.084 1.00 14.43 113 LEU B O 1
ATOM 2179 N N . ALA B 1 120 ? 12.246 -6.018 -10.666 1.00 12.87 114 ALA B N 1
ATOM 2180 C CA . ALA B 1 120 ? 12.208 -6.453 -12.059 1.00 13.47 114 ALA B CA 1
ATOM 2181 C C . ALA B 1 120 ? 11.719 -5.337 -12.931 1.00 15.15 114 ALA B C 1
ATOM 2182 O O . ALA B 1 120 ? 12.241 -5.109 -14.069 1.00 15.92 114 ALA B O 1
ATOM 2184 N N . ASP B 1 121 ? 10.670 -4.639 -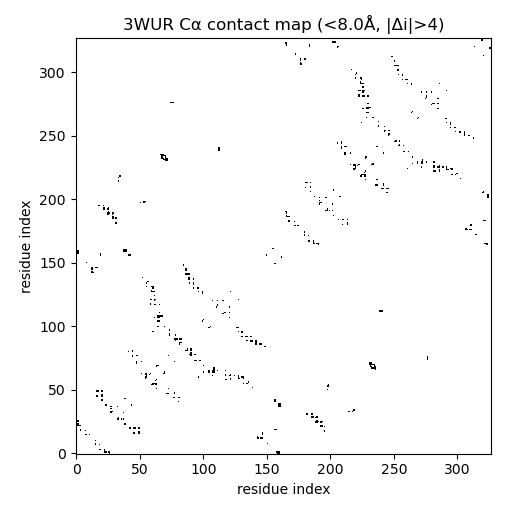12.532 1.00 14.36 115 ASP B N 1
ATOM 2185 C CA . ASP B 1 121 ? 10.135 -3.514 -13.319 1.00 15.43 115 ASP B CA 1
ATOM 2186 C C . ASP B 1 121 ? 11.252 -2.442 -13.532 1.00 15.83 115 ASP B C 1
ATOM 2187 O O . ASP B 1 121 ? 11.222 -1.801 -14.621 1.00 19.53 115 ASP B O 1
ATOM 2192 N N . GLY B 1 122 ? 12.097 -2.255 -12.544 1.00 16.85 116 GLY B N 1
ATOM 2193 C CA . GLY B 1 122 ? 13.164 -1.224 -12.618 1.00 16.68 116 GLY B CA 1
ATOM 2194 C C . GLY B 1 122 ? 14.385 -1.795 -13.333 1.00 18.96 116 GLY B C 1
ATOM 2195 O O . GLY B 1 122 ? 15.335 -0.984 -13.436 1.00 23.86 116 GLY B O 1
ATOM 2196 N N . GLY B 1 123 ? 14.334 -2.951 -13.932 1.00 16.86 117 GLY B N 1
ATOM 2197 C CA . GLY B 1 123 ? 15.481 -3.447 -14.725 1.00 18.11 117 GLY B CA 1
ATOM 2198 C C . GLY B 1 123 ? 16.414 -4.375 -14.004 1.00 17.80 117 GLY B C 1
ATOM 2199 O O . GLY B 1 123 ? 17.419 -4.765 -14.617 1.00 17.39 117 GLY B O 1
ATOM 2200 N N . ALA B 1 124 ? 16.053 -4.946 -12.909 1.00 15.80 118 ALA B N 1
ATOM 2201 C CA . ALA B 1 124 ? 16.859 -6.026 -12.282 1.00 14.25 118 ALA B CA 1
ATOM 2202 C C . ALA B 1 124 ? 16.706 -7.242 -13.095 1.00 14.63 118 ALA B C 1
ATOM 2203 O O . ALA B 1 124 ? 15.580 -7.741 -13.368 1.00 16.12 118 ALA B O 1
ATOM 2205 N N . ASP B 1 125 ? 17.800 -7.886 -13.480 1.00 13.76 119 ASP B N 1
ATOM 2206 C CA . ASP B 1 125 ? 17.728 -9.069 -14.225 1.00 12.66 119 ASP B CA 1
ATOM 2207 C C . ASP B 1 125 ? 17.336 -10.319 -13.428 1.00 15.01 119 ASP B C 1
ATOM 2208 O O . ASP B 1 125 ? 17.649 -10.377 -12.221 1.00 13.69 119 ASP B O 1
ATOM 2213 N N . ILE B 1 126 ? 16.684 -11.305 -13.994 1.00 15.44 120 ILE B N 1
ATOM 2214 C CA . ILE B 1 126 ? 16.106 -12.374 -13.225 1.00 15.33 120 ILE B CA 1
ATOM 2215 C C . ILE B 1 126 ? 17.161 -13.198 -12.628 1.00 14.25 120 ILE B C 1
ATOM 2216 O O . ILE B 1 126 ? 17.093 -13.571 -11.443 1.00 15.14 120 ILE B O 1
ATOM 2221 N N . PRO B 1 127 ? 18.302 -13.571 -13.303 1.00 13.01 121 PRO B N 1
ATOM 2222 C CA . PRO B 1 127 ? 19.318 -14.341 -12.638 1.00 14.69 121 PRO B CA 1
ATOM 2223 C C . PRO B 1 127 ? 19.877 -13.648 -11.411 1.00 13.35 121 PRO B C 1
ATOM 2224 O O . PRO B 1 127 ? 20.121 -14.288 -10.358 1.00 14.85 121 PRO B O 1
ATOM 2228 N N . SER B 1 128 ? 20.013 -12.366 -11.448 1.00 12.99 122 SER B N 1
ATOM 2229 C CA . SER B 1 128 ? 20.433 -11.535 -10.318 1.00 12.65 122 SER B CA 1
ATOM 2230 C C . SER B 1 128 ? 19.413 -11.577 -9.193 1.00 14.55 122 SER B C 1
ATOM 2231 O O . SER B 1 128 ? 19.769 -11.804 -8.041 1.00 15.17 122 SER B O 1
ATOM 2234 N N . LEU B 1 129 ? 18.124 -11.468 -9.538 1.00 14.15 123 LEU B N 1
ATOM 2235 C CA . LEU B 1 129 ? 17.088 -11.589 -8.524 1.00 13.51 123 LEU B CA 1
ATOM 2236 C C . LEU B 1 129 ? 17.106 -12.943 -7.915 1.00 15.12 123 LEU B C 1
ATOM 2237 O O . LEU B 1 129 ? 16.805 -13.108 -6.695 1.00 14.42 123 LEU B O 1
ATOM 2242 N N . ARG B 1 130 ? 17.397 -14.034 -8.593 1.00 14.08 124 ARG B N 1
ATOM 2243 C CA . ARG B 1 130 ? 17.425 -15.374 -8.065 1.00 15.12 124 ARG B CA 1
ATOM 2244 C C . ARG B 1 130 ? 18.526 -15.428 -6.985 1.00 15.84 124 ARG B C 1
ATOM 2245 O O . ARG B 1 130 ? 18.297 -16.119 -5.935 1.00 19.21 124 ARG B O 1
ATOM 2253 N N . LYS B 1 131 ? 19.668 -14.703 -7.129 1.00 15.80 125 LYS B N 1
ATOM 2254 C CA . LYS B 1 131 ? 20.704 -14.632 -6.072 1.00 17.17 125 LYS B CA 1
ATOM 2255 C C . LYS B 1 131 ? 20.296 -13.757 -4.972 1.00 18.73 125 LYS B C 1
ATOM 2256 O O . LYS B 1 131 ? 20.751 -13.961 -3.801 1.00 20.13 125 LYS B O 1
ATOM 2262 N N . GLN B 1 132 ? 19.535 -12.717 -5.224 1.00 15.78 126 GLN B N 1
ATOM 2263 C CA . GLN B 1 132 ? 19.079 -11.815 -4.171 1.00 16.47 126 GLN B CA 1
ATOM 2264 C C . GLN B 1 132 ? 18.022 -12.439 -3.272 1.00 17.41 126 GLN B C 1
ATOM 2265 O O . GLN B 1 132 ? 17.863 -11.919 -2.141 1.00 18.03 126 GLN B O 1
ATOM 2271 N N . PHE B 1 133 ? 17.275 -13.411 -3.720 1.00 16.63 127 PHE B N 1
ATOM 2272 C CA . PHE B 1 133 ? 16.183 -14.041 -3.013 1.00 14.62 127 PHE B CA 1
ATOM 2273 C C . PHE B 1 133 ? 16.430 -15.530 -2.926 1.00 16.49 127 PHE B C 1
ATOM 2274 O O . PHE B 1 133 ? 15.697 -16.374 -3.359 1.00 16.43 127 PHE B O 1
ATOM 2282 N N . PRO B 1 134 ? 17.550 -15.939 -2.233 1.00 16.23 128 PRO B N 1
ATOM 2283 C CA . PRO B 1 134 ? 17.906 -17.304 -2.198 1.00 16.54 128 PRO B CA 1
ATOM 2284 C C . PRO B 1 134 ? 17.035 -18.228 -1.387 1.00 16.65 128 PRO B C 1
ATOM 2285 O O . PRO B 1 134 ? 17.105 -19.459 -1.459 1.00 18.82 128 PRO B O 1
ATOM 2289 N N . GLU B 1 135 ? 16.098 -17.616 -0.650 1.00 18.39 129 GLU B N 1
ATOM 2290 C CA . GLU B 1 135 ? 15.095 -18.348 0.110 1.00 18.05 129 GLU B CA 1
ATOM 2291 C C . GLU B 1 135 ? 14.244 -19.264 -0.804 1.00 17.54 129 GLU B C 1
ATOM 2292 O O . GLU B 1 135 ? 13.743 -20.274 -0.420 1.00 18.93 129 GLU B O 1
ATOM 2298 N N . PHE B 1 136 ? 14.092 -18.894 -2.089 1.00 17.24 130 PHE B N 1
ATOM 2299 C CA . PHE B 1 136 ? 13.383 -19.730 -2.978 1.00 16.43 130 PHE B CA 1
ATOM 2300 C C . PHE B 1 136 ? 14.140 -20.970 -3.494 1.00 15.82 130 PHE B C 1
ATOM 2301 O O . PHE B 1 136 ? 13.537 -21.879 -4.044 1.00 16.05 130 PHE B O 1
ATOM 2309 N N . GLU B 1 137 ? 15.466 -20.996 -3.299 1.00 16.68 131 GLU B N 1
ATOM 2310 C CA . GLU B 1 137 ? 16.255 -22.113 -3.835 1.00 16.77 131 GLU B CA 1
ATOM 2311 C C . GLU B 1 137 ? 15.811 -23.478 -3.325 1.00 16.77 131 GLU B C 1
ATOM 2312 O O . GLU B 1 137 ? 15.737 -24.470 -4.031 1.00 16.97 131 GLU B O 1
ATOM 2318 N N . GLU B 1 138 ? 15.468 -23.548 -2.015 1.00 18.31 132 GLU B N 1
ATOM 2319 C CA . GLU B 1 138 ? 15.001 -24.737 -1.403 1.00 20.06 132 GLU B CA 1
ATOM 2320 C C . GLU B 1 138 ? 13.792 -25.327 -2.141 1.00 17.30 132 GLU B C 1
ATOM 2321 O O . GLU B 1 138 ? 13.596 -26.477 -2.326 1.00 19.50 132 GLU B O 1
ATOM 2327 N N . TRP B 1 139 ? 12.929 -24.372 -2.526 1.00 17.06 133 TRP B N 1
ATOM 2328 C CA . TRP B 1 139 ? 11.649 -24.669 -3.163 1.00 16.88 133 TRP B CA 1
ATOM 2329 C C . TRP B 1 139 ? 11.733 -24.963 -4.661 1.00 13.71 133 TRP B C 1
ATOM 2330 O O . TRP B 1 139 ? 11.050 -25.825 -5.169 1.00 15.38 133 TRP B O 1
ATOM 2341 N N . ASP B 1 140 ? 12.633 -24.279 -5.290 1.00 13.78 134 ASP B N 1
ATOM 2342 C CA . ASP B 1 140 ? 13.064 -24.678 -6.627 1.00 14.05 134 ASP B CA 1
ATOM 2343 C C . ASP B 1 140 ? 13.513 -26.161 -6.684 1.00 16.49 134 ASP B C 1
ATOM 2344 O O . ASP B 1 140 ? 13.054 -26.955 -7.430 1.00 17.19 134 ASP B O 1
ATOM 2349 N N . GLY B 1 141 ? 14.355 -26.473 -5.691 1.00 16.79 135 GLY B N 1
ATOM 2350 C CA . GLY B 1 141 ? 14.877 -27.859 -5.638 1.00 18.52 135 GLY B CA 1
ATOM 2351 C C . GLY B 1 141 ? 13.802 -28.825 -5.287 1.00 17.61 135 GLY B C 1
ATOM 2352 O O . GLY B 1 141 ? 13.744 -29.912 -5.852 1.00 19.61 135 GLY B O 1
ATOM 2353 N N . ALA B 1 142 ? 12.964 -28.483 -4.316 1.00 16.39 136 ALA B N 1
ATOM 2354 C CA . ALA B 1 142 ? 11.844 -29.338 -3.961 1.00 17.09 136 ALA B CA 1
ATOM 2355 C C . ALA B 1 142 ? 10.890 -29.586 -5.149 1.00 18.07 136 ALA B C 1
ATOM 2356 O O . ALA B 1 142 ? 10.400 -30.659 -5.386 1.00 18.36 136 ALA B O 1
ATOM 2358 N N . TYR B 1 143 ? 10.720 -28.533 -5.939 1.00 18.07 137 TYR B N 1
ATOM 2359 C CA . TYR B 1 143 ? 9.931 -28.657 -7.142 1.00 19.23 137 TYR B CA 1
ATOM 2360 C C . TYR B 1 143 ? 10.541 -29.678 -8.135 1.00 19.40 137 TYR B C 1
ATOM 2361 O O . TYR B 1 143 ? 9.876 -30.568 -8.614 1.00 22.15 137 TYR B O 1
ATOM 2370 N N . TYR B 1 144 ? 11.816 -29.513 -8.441 1.00 18.23 138 TYR B N 1
ATOM 2371 C CA . TYR B 1 144 ? 12.525 -30.433 -9.353 1.00 20.69 138 TYR B CA 1
ATOM 2372 C C . TYR B 1 144 ? 12.309 -31.856 -8.828 1.00 25.03 138 TYR B C 1
ATOM 2373 O O . TYR B 1 144 ? 11.955 -32.714 -9.650 1.00 33.65 138 TYR B O 1
ATOM 2382 N N . GLU B 1 145 ? 12.506 -32.098 -7.537 1.00 22.63 139 GLU B N 1
ATOM 2383 C CA . GLU B 1 145 ? 12.270 -33.505 -6.979 1.00 25.40 139 GLU B CA 1
ATOM 2384 C C . GLU B 1 145 ? 10.774 -33.920 -7.196 1.00 25.52 139 GLU B C 1
ATOM 2385 O O . GLU B 1 145 ? 10.411 -35.018 -7.715 1.00 33.15 139 GLU B O 1
ATOM 2391 N N . ALA B 1 146 ? 9.830 -33.120 -6.836 1.00 22.70 140 ALA B N 1
ATOM 2392 C CA . ALA B 1 146 ? 8.419 -33.496 -6.828 1.00 24.93 140 ALA B CA 1
ATOM 2393 C C . ALA B 1 146 ? 7.969 -33.755 -8.302 1.00 30.63 140 ALA B C 1
ATOM 2394 O O . ALA B 1 146 ? 7.215 -34.684 -8.571 1.00 24.94 140 ALA B O 1
ATOM 2396 N N . ALA B 1 147 ? 8.412 -32.876 -9.227 1.00 29.23 141 ALA B N 1
ATOM 2397 C CA . ALA B 1 147 ? 8.176 -33.014 -10.671 1.00 24.81 141 ALA B CA 1
ATOM 2398 C C . ALA B 1 147 ? 8.415 -34.317 -11.374 1.00 24.13 141 ALA B C 1
ATOM 2399 O O . ALA B 1 147 ? 7.504 -34.692 -12.068 1.00 22.27 141 ALA B O 1
ATOM 2401 N N . GLU B 1 148 ? 9.539 -35.050 -11.261 1.00 28.85 142 GLU B N 1
ATOM 2402 C CA . GLU B 1 148 ? 9.619 -36.319 -12.066 1.00 30.37 142 GLU B CA 1
ATOM 2403 C C . GLU B 1 148 ? 8.512 -37.286 -11.692 1.00 27.84 142 GLU B C 1
ATOM 2404 O O . GLU B 1 148 ? 7.768 -37.755 -12.550 1.00 29.06 142 GLU B O 1
ATOM 2410 N N . GLN B 1 149 ? 8.275 -37.459 -10.396 1.00 27.92 143 GLN B N 1
ATOM 2411 C CA . GLN B 1 149 ? 7.169 -38.323 -9.958 1.00 29.94 143 GLN B CA 1
ATOM 2412 C C . GLN B 1 149 ? 5.780 -37.781 -10.373 1.00 21.35 143 GLN B C 1
ATOM 2413 O O . GLN B 1 149 ? 4.922 -38.484 -10.916 1.00 23.87 143 GLN B O 1
ATOM 2419 N N . ASP B 1 150 ? 5.550 -36.476 -10.122 1.00 19.96 144 ASP B N 1
ATOM 2420 C CA . ASP B 1 150 ? 4.216 -35.969 -10.341 1.00 17.95 144 ASP B CA 1
ATOM 2421 C C . ASP B 1 150 ? 3.882 -35.752 -11.818 1.00 16.95 144 ASP B C 1
ATOM 2422 O O . ASP B 1 150 ? 2.742 -35.996 -12.196 1.00 18.31 144 ASP B O 1
ATOM 2427 N N . LEU B 1 151 ? 4.837 -35.469 -12.661 1.00 17.50 145 LEU B N 1
ATOM 2428 C CA . LEU B 1 151 ? 4.626 -35.505 -14.101 1.00 18.93 145 LEU B CA 1
ATOM 2429 C C . LEU B 1 151 ? 4.276 -36.899 -14.621 1.00 20.07 145 LEU B C 1
ATOM 2430 O O . LEU B 1 151 ? 3.451 -37.044 -15.540 1.00 18.78 145 LEU B O 1
ATOM 2435 N N . PRO B 1 152 ? 4.928 -37.964 -14.022 1.00 20.98 146 PRO B N 1
ATOM 2436 C CA . PRO B 1 152 ? 4.418 -39.344 -14.387 1.00 21.23 146 PRO B CA 1
ATOM 2437 C C . PRO B 1 152 ? 3.096 -39.700 -13.921 1.00 18.62 146 PRO B C 1
ATOM 2438 O O . PRO B 1 152 ? 2.348 -40.295 -14.696 1.00 19.42 146 PRO B O 1
ATOM 2442 N N . LEU B 1 153 ? 2.671 -39.242 -12.738 1.00 18.14 147 LEU B N 1
ATOM 2443 C CA . LEU B 1 153 ? 1.329 -39.415 -12.307 1.00 19.55 147 LEU B CA 1
ATOM 2444 C C . LEU B 1 153 ? 0.350 -38.697 -13.237 1.00 18.48 147 LEU B C 1
ATOM 2445 O O . LEU B 1 153 ? -0.707 -39.173 -13.573 1.00 19.44 147 LEU B O 1
ATOM 2450 N N . LEU B 1 154 ? 0.750 -37.468 -13.560 1.00 19.48 148 LEU B N 1
ATOM 2451 C CA . LEU B 1 154 ? -0.076 -36.690 -14.476 1.00 18.96 148 LEU B CA 1
ATOM 2452 C C . LEU B 1 154 ? -0.270 -37.431 -15.806 1.00 18.76 148 LEU B C 1
ATOM 2453 O O . LEU B 1 154 ? -1.364 -37.511 -16.320 1.00 17.69 148 LEU B O 1
ATOM 2458 N N . ALA B 1 155 ? 0.794 -37.983 -16.371 1.00 17.04 149 ALA B N 1
ATOM 2459 C CA . ALA B 1 155 ? 0.746 -38.724 -17.618 1.00 18.37 149 ALA B CA 1
ATOM 2460 C C . ALA B 1 155 ? -0.170 -39.950 -17.527 1.00 18.24 149 ALA B C 1
ATOM 2461 O O . ALA B 1 155 ? -0.974 -40.197 -18.428 1.00 18.96 149 ALA B O 1
ATOM 2463 N N . GLU B 1 156 ? -0.095 -40.614 -16.373 1.00 21.85 150 GLU B N 1
ATOM 2464 C CA . GLU B 1 156 ? -0.984 -41.763 -16.151 1.00 21.73 150 GLU B CA 1
ATOM 2465 C C . GLU B 1 156 ? -2.424 -41.280 -16.194 1.00 20.65 150 GLU B C 1
ATOM 2466 O O . GLU B 1 156 ? -3.320 -41.912 -16.769 1.00 21.96 150 GLU B O 1
ATOM 2472 N N . HIS B 1 157 ? -2.695 -40.120 -15.553 1.00 20.09 151 HIS B N 1
ATOM 2473 C CA . HIS B 1 157 ? -4.041 -39.579 -15.468 1.00 19.18 151 HIS B CA 1
ATOM 2474 C C . HIS B 1 157 ? -4.522 -39.216 -16.867 1.00 19.18 151 HIS B C 1
ATOM 2475 O O . HIS B 1 157 ? -5.682 -39.463 -17.223 1.00 20.87 151 HIS B O 1
ATOM 2482 N N . ILE B 1 158 ? -3.674 -38.596 -17.662 1.00 18.50 152 ILE B N 1
ATOM 2483 C CA . ILE B 1 158 ? -4.026 -38.239 -19.002 1.00 18.36 152 ILE B CA 1
ATOM 2484 C C . ILE B 1 158 ? -4.327 -39.467 -19.903 1.00 19.02 152 ILE B C 1
ATOM 2485 O O . ILE B 1 158 ? -5.317 -39.525 -20.602 1.00 20.72 152 ILE B O 1
ATOM 2490 N N . GLN B 1 159 ? -3.427 -40.472 -19.787 1.00 21.00 153 GLN B N 1
ATOM 2491 C CA . GLN B 1 159 ? -3.617 -41.714 -20.565 1.00 22.50 153 GLN B CA 1
ATOM 2492 C C . GLN B 1 159 ? -4.887 -42.441 -20.164 1.00 23.17 153 GLN B C 1
ATOM 2493 O O . GLN B 1 159 ? -5.491 -43.052 -21.054 1.00 25.22 153 GLN B O 1
ATOM 2499 N N . SER B 1 160 ? -5.288 -42.353 -18.900 1.00 20.06 154 SER B N 1
ATOM 2500 C CA . SER B 1 160 ? -6.561 -42.958 -18.417 1.00 24.32 154 SER B CA 1
ATOM 2501 C C . SER B 1 160 ? -7.783 -42.228 -18.885 1.00 24.39 154 SER B C 1
ATOM 2502 O O . SER B 1 160 ? -8.909 -42.705 -18.730 1.00 26.48 154 SER B O 1
ATOM 2505 N N . ASN B 1 161 ? -7.611 -40.974 -19.352 1.00 22.72 155 ASN B N 1
ATOM 2506 C CA . ASN B 1 161 ? -8.757 -40.097 -19.669 1.00 23.43 155 ASN B CA 1
ATOM 2507 C C . ASN B 1 161 ? -8.451 -39.472 -21.040 1.00 23.43 155 ASN B C 1
ATOM 2508 O O . ASN B 1 161 ? -8.615 -38.248 -21.284 1.00 22.59 155 ASN B O 1
ATOM 2513 N N . TRP B 1 162 ? -7.978 -40.237 -21.977 1.00 23.07 156 TRP B N 1
ATOM 2514 C CA . TRP B 1 162 ? -7.413 -39.700 -23.176 1.00 21.70 156 TRP B CA 1
ATOM 2515 C C . TRP B 1 162 ? -8.396 -38.783 -23.911 1.00 23.32 156 TRP B C 1
ATOM 2516 O O . TRP B 1 162 ? -8.015 -37.703 -24.403 1.00 22.71 156 TRP B O 1
ATOM 2527 N N . GLU B 1 163 ? -9.675 -39.179 -24.006 1.00 24.22 157 GLU B N 1
ATOM 2528 C CA . GLU B 1 163 ? -10.642 -38.350 -24.778 1.00 28.39 157 GLU B CA 1
ATOM 2529 C C . GLU B 1 163 ? -10.877 -36.965 -24.209 1.00 26.40 157 GLU B C 1
ATOM 2530 O O . GLU B 1 163 ? -11.168 -35.970 -24.928 1.00 28.77 157 GLU B O 1
ATOM 2536 N N . THR B 1 164 ? -10.757 -36.814 -22.927 1.00 23.90 158 THR B N 1
ATOM 2537 C CA . THR B 1 164 ? -10.872 -35.529 -22.200 1.00 27.01 158 THR B CA 1
ATOM 2538 C C . THR B 1 164 ? -9.782 -34.620 -22.660 1.00 23.29 158 THR B C 1
ATOM 2539 O O . THR B 1 164 ? -9.969 -33.406 -22.793 1.00 25.52 158 THR B O 1
ATOM 2543 N N . PHE B 1 165 ? -8.561 -35.143 -22.801 1.00 20.76 159 PHE B N 1
ATOM 2544 C CA . PHE B 1 165 ? -7.429 -34.308 -22.991 1.00 19.30 159 PHE B CA 1
ATOM 2545 C C . PHE B 1 165 ? -6.996 -34.081 -24.383 1.00 20.10 159 PHE B C 1
ATOM 2546 O O . PHE B 1 165 ? -6.377 -33.034 -24.690 1.00 19.63 159 PHE B O 1
ATOM 2554 N N . ALA B 1 166 ? -7.264 -35.022 -25.297 1.00 17.81 160 ALA B N 1
ATOM 2555 C CA . ALA B 1 166 ? -6.710 -34.964 -26.632 1.00 19.15 160 ALA B CA 1
ATOM 2556 C C . ALA B 1 166 ? -7.676 -34.361 -27.679 1.00 17.67 160 ALA B C 1
ATOM 2557 O O . ALA B 1 166 ? -7.378 -34.352 -28.879 1.00 19.45 160 ALA B O 1
ATOM 2559 N N . HIS B 1 167 ? -8.766 -33.764 -27.203 1.00 17.03 161 HIS B N 1
ATOM 2560 C CA . HIS B 1 167 ? -9.743 -33.081 -28.035 1.00 16.33 161 HIS B CA 1
ATOM 2561 C C . HIS B 1 167 ? -10.258 -31.866 -27.320 1.00 16.95 161 HIS B C 1
ATOM 2562 O O . HIS B 1 167 ? -10.185 -31.787 -26.081 1.00 16.76 161 HIS B O 1
ATOM 2569 N N . ILE B 1 168 ? -10.845 -30.961 -28.090 1.00 16.42 162 ILE B N 1
ATOM 2570 C CA . ILE B 1 168 ? -11.641 -29.843 -27.512 1.00 15.36 162 ILE B CA 1
ATOM 2571 C C . ILE B 1 168 ? -13.103 -30.231 -27.464 1.00 16.10 162 ILE B C 1
ATOM 2572 O O . ILE B 1 168 ? -13.625 -30.724 -28.477 1.00 18.25 162 ILE B O 1
ATOM 2577 N N . GLY B 1 169 ? -13.749 -30.043 -26.324 1.00 16.68 163 GLY B N 1
ATOM 2578 C CA . GLY B 1 169 ? -15.232 -30.125 -26.263 1.00 17.96 163 GLY B CA 1
ATOM 2579 C C . GLY B 1 169 ? -15.735 -31.502 -26.012 1.00 23.47 163 GLY B C 1
ATOM 2580 O O . GLY B 1 169 ? -16.946 -31.724 -26.212 1.00 25.68 163 GLY B O 1
ATOM 2581 N N . GLN B 1 170 ? -14.892 -32.451 -25.680 1.00 25.92 164 GLN B N 1
ATOM 2582 C CA . GLN B 1 170 ? -15.427 -33.813 -25.415 1.00 35.54 164 GLN B CA 1
ATOM 2583 C C . GLN B 1 170 ? -15.543 -34.115 -23.907 1.00 39.88 164 GLN B C 1
ATOM 2584 O O . GLN B 1 170 ? -16.240 -35.049 -23.513 1.00 58.15 164 GLN B O 1
ATOM 2590 N N . ALA B 1 171 ? -14.882 -33.316 -23.069 1.00 49.63 165 ALA B N 1
ATOM 2591 C CA . ALA B 1 171 ? -14.991 -33.408 -21.592 1.00 56.34 165 ALA B CA 1
ATOM 2592 C C . ALA B 1 171 ? -14.186 -32.281 -20.873 1.00 52.52 165 ALA B C 1
ATOM 2593 O O . ALA B 1 171 ? -13.781 -32.357 -19.677 1.00 45.60 165 ALA B O 1
#

InterPro domains:
  IPR025402 DNA mimic protein DMP19, C-terminal [PF14300] (41-155)

Nearest PDB structures (foldseek):
  3wur-assembly1_B  TM=1.005E+00  e=5.497E-22  Neisseria meningitidis MC58
  3wur-assembly1_B  TM=1.006E+00  e=2.433E-23  Neisseria meningitidis MC58
  8tn6-assembly1_C  TM=2.686E-01  e=3.809E+00  synthetic construct
  8tn1-assembly1_B  TM=2.135E-01  e=3.809E+00  synthetic construct

CATH classification: 1.20.1420.60

Solvent-accessible surface area: 15226 Å² total; per-residue (Å²): 83,33,83,48,56,189,91,10,107,164,49,140,36,50,48,0,1,54,35,0,0,19,4,0,31,21,30,7,9,95,80,39,26,26,38,28,94,36,12,50,122,47,2,59,8,0,2,7,0,0,30,0,7,5,2,0,98,100,8,0,0,0,23,0,0,6,48,4,46,0,29,62,2,4,25,76,67,8,6,57,13,0,85,170,43,170,0,121,27,0,0,130,8,6,73,115,0,59,53,27,19,108,131,35,1,162,64,0,12,85,64,24,36,73,63,37,84,48,96,54,0,78,177,104,15,74,75,1,126,120,44,4,29,30,0,70,118,9,3,122,102,1,12,52,63,1,12,108,41,1,56,91,56,33,103,46,0,2,75,37,71,151,238,91,39,9,94,51,54,189,82,9,104,143,49,128,34,50,48,0,0,57,33,0,3,30,4,0,33,23,32,7,8,97,81,37,25,12,38,28,93,37,12,29,123,41,2,61,10,0,3,7,0,7,33,0,7,4,2,0,92,93,6,0,0,0,22,0,0,7,49,4,46,0,28,56,2,4,26,75,69,9,6,63,10,0,90,166,35,171,0,117,31,0,0,121,9,7,70,109,0,69,48,29,21,120,132,48,1,157,69,0,12,86,69,23,33,73,64,30,85,44,94,42,0,78,174,91,21,78,56,1,126,118,44,3,28,23,0,74,148,9,5,144,114,2,12,41,59,1,12,108,43,1,59,93,56,31,111,19,0,5,73,35,67,123,75

Organism: Neisseria meningitidis serogroup B (strain ATCC BAA-335 / MC58) (NCBI:txid122586)

Radius of gyration: 19.55 Å; Cα contacts (8 Å, |Δi|>4): 374; chains: 2; bounding box: 42×52×49 Å

Sequence (327 aa):
ALTLPEDIRQQEPSALLYTLVSAYLEHTAQTGDESLSCLSDDQHTLTAFCYLDSQVEEGGFVQLIASGYGEYIFRNPLADSLRRWKIKAVPKVLDKAKALYEQHGKTIETLADGGADIPSLRKQFPEF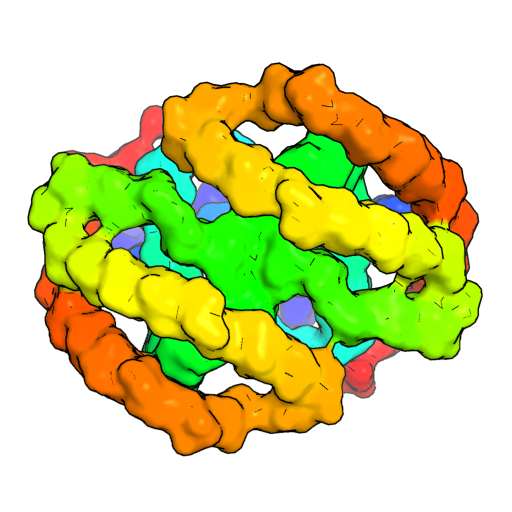EEWDGAYYEAAEQDLPLLAEHIQSNWETFAHIGQMTALTLPEDIRQQEPSALLYTLVSAYLEHTAQTGDESLSCLSDDQHTLTAFCYLDSQVEEGGFVQLIASGYGEYIFRNPLADSLRRWKIKAVPKVLDKAKALYEQHGKTIETLADGGADIPSLRKQFPEFEEWDGAYYEAAEQDLPLLAEHIQSNWETFAHIGQA

Foldseek 3Di:
DFDADPPLLPDDLLVNLVRLLVRLVVVCVVVVVPVSVQADLLLLLSNLVNLVVVQLVVQRPLSCLQVPNLVVNLDPSNLVVLVVLVQHQLSVLSVVVNVVCVVCSVVSNVVVVVPDDRNVVCVVPVVRVVSSVSNVVSCVVSSVSVSVVCVVVVVSRRDTPD/DALFDADPCLLVDDLLSNLVRLLVRLVVSCVVVVVPVSVQADLLSLLSNLVNLVVVQLVVQRVLSCLQVPVLVVNLDPSNLVVLVVLVQHQLSVLSVVVNVVCVVCSVVSNVVSVVPDDRNNVCVVCVVRVVSSVSNVVSPVVSSVSVSVVCVVVVQNRNHTPPD